Protein AF-A0A7S2P2M2-F1 (afdb_monomer_lite)

pLDDT: mean 73.22, std 20.05, range [32.03, 95.81]

Structure (mmCIF, N/CA/C/O backbone):
data_AF-A0A7S2P2M2-F1
#
_entry.id   AF-A0A7S2P2M2-F1
#
loop_
_atom_site.group_PDB
_atom_site.id
_atom_site.type_symbol
_atom_site.label_atom_id
_atom_site.label_alt_id
_atom_site.label_comp_id
_atom_site.label_asym_id
_atom_site.label_entity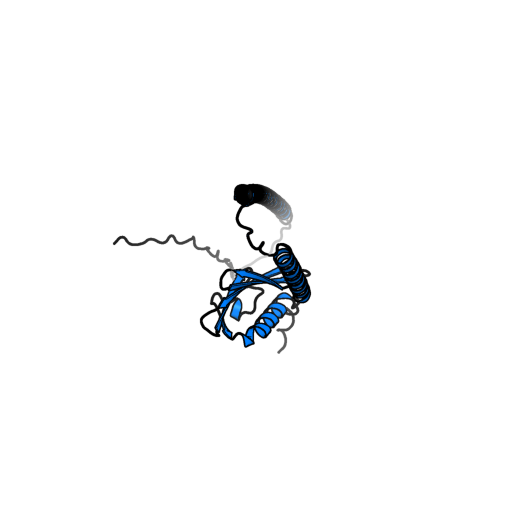_id
_atom_site.label_seq_id
_atom_site.pdbx_PDB_ins_code
_atom_site.Cartn_x
_atom_site.Cartn_y
_atom_site.Cartn_z
_atom_site.occupancy
_atom_site.B_iso_or_equiv
_atom_site.auth_seq_id
_atom_site.auth_comp_id
_atom_site.auth_asym_id
_atom_site.auth_atom_id
_atom_site.pdbx_PDB_model_num
ATOM 1 N N . MET A 1 1 ? -22.268 27.560 -24.806 1.00 48.97 1 MET A N 1
ATOM 2 C CA . MET A 1 1 ? -21.728 27.461 -26.176 1.00 48.97 1 MET A CA 1
ATOM 3 C C . MET A 1 1 ? -20.401 28.192 -26.209 1.00 48.97 1 MET A C 1
ATOM 5 O O . MET A 1 1 ? -20.427 29.409 -26.165 1.00 48.97 1 MET A O 1
ATOM 9 N N . SER A 1 2 ? -19.296 27.450 -26.189 1.00 42.00 2 SER A N 1
ATOM 10 C CA . SER A 1 2 ? -17.995 27.817 -26.763 1.00 42.00 2 SER A CA 1
ATOM 11 C C . SER A 1 2 ? -17.183 26.530 -26.818 1.00 42.00 2 SER A C 1
ATOM 13 O O . SER A 1 2 ? -16.958 25.894 -25.791 1.00 42.00 2 SER A O 1
ATOM 15 N N . SER A 1 3 ? -16.885 26.118 -28.044 1.00 36.34 3 SER A N 1
ATOM 16 C CA . SER A 1 3 ? -16.235 24.868 -28.416 1.00 36.34 3 SER A CA 1
ATOM 17 C C . SER A 1 3 ? -14.711 24.938 -28.284 1.00 36.34 3 SER A C 1
ATOM 19 O O . SER A 1 3 ? -14.121 25.988 -28.511 1.00 36.34 3 SER A O 1
ATOM 21 N N . GLU A 1 4 ? -14.149 23.781 -27.929 1.00 39.00 4 GLU A N 1
ATOM 22 C CA . GLU A 1 4 ? -12.880 23.151 -28.340 1.00 39.00 4 GLU A CA 1
ATOM 23 C C . GLU A 1 4 ? -11.643 23.987 -28.716 1.00 39.00 4 GLU A C 1
ATOM 25 O O . GLU A 1 4 ? -11.648 24.764 -29.666 1.00 39.00 4 GLU A O 1
ATOM 30 N N . ALA A 1 5 ? -10.508 23.599 -28.119 1.00 41.53 5 ALA A N 1
ATOM 31 C CA . ALA A 1 5 ? -9.465 22.872 -28.859 1.00 41.53 5 ALA A CA 1
ATOM 32 C C . ALA A 1 5 ? -8.577 22.050 -27.892 1.00 41.53 5 ALA A C 1
ATOM 34 O O . ALA A 1 5 ? -8.039 22.625 -26.943 1.00 41.53 5 ALA A O 1
ATOM 35 N N . PRO A 1 6 ? -8.384 20.732 -28.095 1.00 45.88 6 PRO A N 1
ATOM 36 C CA . PRO A 1 6 ? -7.347 19.973 -27.403 1.00 45.88 6 PRO A CA 1
ATOM 37 C C . PRO A 1 6 ? -5.993 20.102 -28.121 1.00 45.88 6 PRO A C 1
ATOM 39 O O . PRO A 1 6 ? -5.891 19.956 -29.338 1.00 45.88 6 PRO A O 1
ATOM 42 N N . VAL A 1 7 ? -4.943 20.369 -27.343 1.00 45.97 7 VAL A N 1
ATOM 43 C CA . VAL A 1 7 ? -3.549 20.445 -27.798 1.00 45.97 7 VAL A CA 1
ATOM 44 C C . VAL A 1 7 ? -2.998 19.026 -27.965 1.00 45.97 7 VAL A C 1
ATOM 46 O O . VAL A 1 7 ? -2.826 18.298 -26.991 1.00 45.97 7 VAL A O 1
ATOM 49 N N . THR A 1 8 ? -2.719 18.631 -29.204 1.00 54.41 8 THR A N 1
ATOM 50 C CA . THR A 1 8 ? -1.979 17.409 -29.554 1.00 54.41 8 THR A CA 1
ATOM 51 C C . THR A 1 8 ? -0.486 17.538 -29.215 1.00 54.41 8 THR A C 1
ATOM 53 O O . THR A 1 8 ? 0.110 18.565 -29.552 1.00 54.41 8 THR A O 1
ATOM 56 N N . PRO A 1 9 ? 0.158 16.512 -28.628 1.00 48.25 9 PRO A N 1
ATOM 57 C CA . PRO A 1 9 ? 1.615 16.449 -28.513 1.00 48.25 9 PRO A CA 1
ATOM 58 C C . PRO A 1 9 ? 2.284 16.098 -29.861 1.00 48.25 9 PRO A C 1
ATOM 60 O O . PRO A 1 9 ? 1.640 15.507 -30.732 1.00 48.25 9 PRO A O 1
ATOM 63 N N . PRO A 1 10 ? 3.566 16.464 -30.064 1.00 44.25 10 PRO A N 1
ATOM 64 C CA . PRO A 1 10 ? 4.248 16.290 -31.342 1.00 44.25 10 PRO A CA 1
ATOM 65 C C . PRO A 1 10 ? 4.519 14.817 -31.676 1.00 44.25 10 PRO A C 1
ATOM 67 O O . PRO A 1 10 ? 5.013 14.039 -30.859 1.00 44.25 10 PRO A O 1
ATOM 70 N N . SER A 1 11 ? 4.203 14.488 -32.929 1.00 41.50 11 SER A N 1
ATOM 71 C CA . SER A 1 11 ? 4.487 13.236 -33.628 1.00 41.50 11 SER A CA 1
ATOM 72 C C . SER A 1 11 ? 5.969 12.863 -33.534 1.00 41.50 11 SER A C 1
ATOM 74 O O . SER A 1 11 ? 6.846 13.684 -33.800 1.00 41.50 11 SER A O 1
ATOM 76 N N . SER A 1 12 ? 6.247 11.612 -33.171 1.00 43.62 12 SER A N 1
ATOM 77 C CA . SER A 1 12 ? 7.582 11.027 -33.279 1.00 43.62 12 SER A CA 1
ATOM 78 C C . SER A 1 12 ? 7.816 10.634 -34.733 1.00 43.62 12 SER A C 1
ATOM 80 O O . SER A 1 12 ? 7.365 9.579 -35.176 1.00 43.62 12 SER A O 1
ATOM 82 N N . ASP A 1 13 ? 8.489 11.504 -35.483 1.00 40.84 13 ASP A N 1
ATOM 83 C CA . ASP A 1 13 ? 8.940 11.201 -36.836 1.00 40.84 13 ASP A CA 1
ATOM 84 C C . ASP A 1 13 ? 9.949 10.048 -36.796 1.00 40.84 13 ASP A C 1
ATOM 86 O O . ASP A 1 13 ? 11.106 10.177 -36.391 1.00 40.84 13 ASP A O 1
ATOM 90 N N . ILE A 1 14 ? 9.463 8.890 -37.230 1.00 42.91 14 ILE A N 1
ATOM 91 C CA . ILE A 1 14 ? 10.250 7.724 -37.600 1.00 42.91 14 ILE A CA 1
ATOM 92 C C . ILE A 1 14 ? 11.142 8.145 -38.770 1.00 42.91 14 ILE A C 1
ATOM 94 O O . ILE A 1 14 ? 10.669 8.371 -39.882 1.00 42.91 14 ILE A O 1
ATOM 98 N N . VAL A 1 15 ? 12.446 8.248 -38.524 1.00 42.03 15 VAL A N 1
ATOM 99 C CA . VAL A 1 15 ? 13.449 8.417 -39.579 1.00 42.03 15 VAL A CA 1
ATOM 100 C C . VAL A 1 15 ? 13.497 7.125 -40.409 1.00 42.03 15 VAL A C 1
ATOM 102 O O . VAL A 1 15 ? 13.829 6.075 -39.853 1.00 42.03 15 VAL A O 1
ATOM 105 N N . PRO A 1 16 ? 13.216 7.142 -41.727 1.00 39.00 16 PRO A N 1
ATOM 106 C CA . PRO A 1 16 ? 13.373 5.954 -42.553 1.00 39.00 16 PRO A CA 1
ATOM 107 C C . PRO A 1 16 ? 14.863 5.685 -42.788 1.00 39.00 16 PRO A C 1
ATOM 109 O O . PRO A 1 16 ? 15.579 6.515 -43.354 1.00 39.00 16 PRO A O 1
ATOM 112 N N . LEU A 1 17 ? 15.326 4.500 -42.389 1.00 39.28 17 LEU A N 1
ATOM 113 C CA . LEU A 1 17 ? 16.594 3.921 -42.831 1.00 39.28 17 LEU A CA 1
ATOM 114 C C . LEU A 1 17 ? 16.557 3.765 -44.359 1.00 39.28 17 LEU A C 1
ATOM 116 O O . LEU A 1 17 ? 16.001 2.805 -44.886 1.00 39.28 17 LEU A O 1
ATOM 120 N N . GLN A 1 18 ? 17.149 4.715 -45.086 1.00 37.84 18 GLN A N 1
ATOM 121 C CA . GLN A 1 18 ? 17.412 4.553 -46.513 1.00 37.84 18 GLN A CA 1
ATOM 122 C C . GLN A 1 18 ? 18.457 3.447 -46.714 1.00 37.84 18 GLN A C 1
ATOM 124 O O . GLN A 1 18 ? 19.664 3.679 -46.623 1.00 37.84 18 GLN A O 1
ATOM 129 N N . GLN A 1 19 ? 17.987 2.241 -47.033 1.00 38.06 19 GLN A N 1
ATOM 130 C CA . GLN A 1 19 ? 18.776 1.244 -47.748 1.00 38.06 19 GLN A CA 1
ATOM 131 C C . GLN A 1 19 ? 19.070 1.789 -49.148 1.00 38.06 19 GLN A C 1
ATOM 133 O O . GLN A 1 19 ? 18.213 1.805 -50.028 1.00 38.06 19 GLN A O 1
ATOM 138 N N . LYS A 1 20 ? 20.296 2.270 -49.358 1.00 39.50 20 LYS A N 1
ATOM 139 C CA . LYS A 1 20 ? 20.822 2.510 -50.703 1.00 39.50 20 LYS A CA 1
ATOM 140 C C . LYS A 1 20 ? 21.313 1.182 -51.270 1.00 39.50 20 LYS A C 1
ATOM 142 O O . LYS A 1 20 ? 22.481 0.826 -51.125 1.00 39.50 20 LYS A O 1
ATOM 147 N N . GLU A 1 21 ? 20.413 0.465 -51.932 1.00 37.62 21 GLU A N 1
ATOM 148 C CA . GLU A 1 21 ? 20.804 -0.438 -53.008 1.00 37.62 21 GLU A CA 1
ATOM 149 C C . GLU A 1 21 ? 21.447 0.401 -54.117 1.00 37.62 21 GLU A C 1
ATOM 151 O O . GLU A 1 21 ? 20.820 1.293 -54.682 1.00 37.62 21 GLU A O 1
ATOM 156 N N . ASN A 1 22 ? 22.708 0.123 -54.435 1.00 36.62 22 ASN A N 1
ATOM 157 C CA . ASN A 1 22 ? 23.294 0.522 -55.708 1.00 36.62 22 ASN A CA 1
ATOM 158 C C . ASN A 1 22 ? 23.651 -0.753 -56.466 1.00 36.62 22 ASN A C 1
ATOM 160 O O . ASN A 1 22 ? 24.775 -1.251 -56.410 1.00 36.62 22 ASN A O 1
ATOM 164 N N . VAL A 1 23 ? 22.656 -1.268 -57.184 1.00 36.94 23 VAL A N 1
ATOM 165 C CA . VAL A 1 23 ? 22.867 -2.129 -58.342 1.00 36.94 23 VAL A CA 1
ATOM 166 C C . VAL A 1 23 ? 23.281 -1.221 -59.497 1.00 36.94 23 VAL A C 1
ATOM 168 O O . VAL A 1 23 ? 22.490 -0.421 -59.987 1.00 36.94 23 VAL A O 1
ATOM 171 N N . ALA A 1 24 ? 24.523 -1.352 -59.950 1.00 38.94 24 ALA A N 1
ATOM 172 C CA . ALA A 1 24 ? 24.937 -0.861 -61.255 1.00 38.94 24 ALA A CA 1
ATOM 173 C C . ALA A 1 24 ? 25.782 -1.940 -61.935 1.00 38.94 24 ALA A C 1
ATOM 175 O O . ALA A 1 24 ? 26.986 -2.055 -61.716 1.00 38.94 24 ALA A O 1
ATOM 176 N N . SER A 1 25 ? 25.118 -2.739 -62.771 1.00 36.72 25 SER A N 1
ATOM 177 C CA . SER A 1 25 ? 25.770 -3.409 -63.893 1.00 36.72 25 SER A CA 1
ATOM 178 C C . SER A 1 25 ? 26.244 -2.347 -64.881 1.00 36.72 25 SER A C 1
ATOM 180 O O . SER A 1 25 ? 25.416 -1.605 -65.402 1.00 36.72 25 SER A O 1
ATOM 182 N N . ASN A 1 26 ? 27.539 -2.310 -65.201 1.00 34.22 26 ASN A N 1
ATOM 183 C CA . ASN A 1 26 ? 27.945 -2.044 -66.577 1.00 34.22 26 ASN A CA 1
ATOM 184 C C . ASN A 1 26 ? 29.344 -2.593 -66.887 1.00 34.22 26 ASN A C 1
ATOM 186 O O . ASN A 1 26 ? 30.294 -2.416 -66.127 1.00 34.22 26 ASN A O 1
ATOM 190 N N . ASN A 1 27 ? 29.432 -3.272 -68.028 1.00 40.66 27 ASN A N 1
ATOM 191 C CA . ASN A 1 27 ? 30.638 -3.839 -68.619 1.00 40.66 27 ASN A CA 1
ATOM 192 C C . ASN A 1 27 ? 31.652 -2.754 -69.009 1.00 40.66 27 ASN A C 1
ATOM 194 O O . ASN A 1 27 ? 31.271 -1.729 -69.569 1.00 40.66 27 ASN A O 1
ATOM 198 N N . GLY A 1 28 ? 32.949 -3.058 -68.868 1.00 32.06 28 GLY A N 1
ATOM 199 C CA . GLY A 1 28 ? 33.985 -2.417 -69.683 1.00 32.06 28 GLY A CA 1
ATOM 200 C C . GLY A 1 28 ? 35.338 -2.187 -69.008 1.00 32.06 28 GLY A C 1
ATOM 201 O O . GLY A 1 28 ? 35.575 -1.125 -68.457 1.00 32.06 28 GLY A O 1
ATOM 202 N N . GLY A 1 29 ? 36.266 -3.130 -69.198 1.00 32.03 29 GLY A N 1
ATOM 203 C CA . GLY A 1 29 ? 37.627 -2.804 -69.645 1.00 32.03 29 GLY A CA 1
ATOM 204 C C . GLY A 1 29 ? 38.686 -2.306 -68.644 1.00 32.03 29 GLY A C 1
ATOM 205 O O . GLY A 1 29 ? 38.636 -1.192 -68.148 1.00 32.03 29 GLY A O 1
ATOM 206 N N . LYS A 1 30 ? 39.775 -3.089 -68.606 1.00 36.09 30 LYS A N 1
ATOM 207 C CA . LYS A 1 30 ? 41.192 -2.709 -68.411 1.00 36.09 30 LYS A CA 1
ATOM 208 C C . LYS A 1 30 ? 41.706 -2.355 -67.002 1.00 36.09 30 LYS A C 1
ATOM 210 O O . LYS A 1 30 ? 41.493 -1.287 -66.450 1.00 36.09 30 LYS A O 1
ATOM 215 N N . SER A 1 31 ? 42.544 -3.287 -66.540 1.00 46.59 31 SER A N 1
ATOM 216 C CA . SER A 1 31 ? 43.699 -3.157 -65.639 1.00 46.59 31 SER A CA 1
ATOM 217 C C . SER A 1 31 ? 44.468 -1.830 -65.754 1.00 46.59 31 SER A C 1
ATOM 219 O O . SER A 1 31 ? 44.664 -1.355 -66.870 1.00 46.59 31 SER A O 1
ATOM 221 N N . ILE A 1 32 ? 44.949 -1.298 -64.619 1.00 40.03 32 ILE A N 1
ATOM 222 C CA . ILE A 1 32 ? 46.352 -0.930 -64.302 1.00 40.03 32 ILE A CA 1
ATOM 223 C C . ILE A 1 32 ? 46.398 -0.459 -62.830 1.00 40.03 32 ILE A C 1
ATOM 225 O O . ILE A 1 32 ? 45.473 0.181 -62.336 1.00 40.03 32 ILE A O 1
ATOM 229 N N . GLY A 1 33 ? 47.454 -0.856 -62.113 1.00 37.19 33 GLY A N 1
ATOM 230 C CA . GLY A 1 33 ? 47.605 -0.713 -60.665 1.00 37.19 33 GLY A CA 1
ATOM 231 C C . GLY A 1 33 ? 47.838 0.697 -60.110 1.00 37.19 33 GLY A C 1
ATOM 232 O O . GLY A 1 33 ? 47.831 1.702 -60.810 1.00 37.19 33 GLY A O 1
ATOM 233 N N . GLY A 1 34 ? 48.073 0.741 -58.797 1.00 33.06 34 GLY A N 1
ATOM 234 C CA . GLY A 1 34 ? 48.410 1.964 -58.071 1.00 33.06 34 GLY A CA 1
ATOM 235 C C . GLY A 1 34 ? 48.138 1.827 -56.579 1.00 33.06 34 GLY A C 1
ATOM 236 O O . GLY A 1 34 ? 47.097 2.247 -56.080 1.00 33.06 34 GLY A O 1
ATOM 237 N N . GLY A 1 35 ? 49.070 1.211 -55.852 1.00 46.03 35 GLY A N 1
ATOM 238 C CA . GLY A 1 35 ? 49.046 1.190 -54.395 1.00 46.03 35 GLY A CA 1
ATOM 239 C C . GLY A 1 35 ? 49.321 2.580 -53.837 1.00 46.03 35 GLY A C 1
ATOM 240 O O . GLY A 1 35 ? 50.469 2.977 -53.787 1.00 46.03 35 GLY A O 1
ATOM 241 N N . LEU A 1 36 ? 48.291 3.318 -53.421 1.00 45.88 36 LEU A N 1
ATOM 242 C CA . LEU A 1 36 ? 48.408 4.544 -52.616 1.00 45.88 36 LEU A CA 1
ATOM 243 C C . LEU A 1 36 ? 46.993 5.043 -52.292 1.00 45.88 36 LEU A C 1
ATOM 245 O O . LEU A 1 36 ? 46.444 5.797 -53.083 1.00 45.88 36 LEU A O 1
ATOM 249 N N . LYS A 1 37 ? 46.372 4.579 -51.187 1.00 47.19 37 LYS A N 1
ATOM 250 C CA . LYS A 1 37 ? 45.176 5.215 -50.557 1.00 47.19 37 LYS A CA 1
ATOM 251 C C . LYS A 1 37 ? 44.633 4.540 -49.277 1.00 47.19 37 LYS A C 1
ATOM 253 O O . LYS A 1 37 ? 43.461 4.682 -48.965 1.00 47.19 37 LYS A O 1
ATOM 258 N N . ARG A 1 38 ? 45.444 3.812 -48.492 1.00 46.88 38 ARG A N 1
ATOM 259 C CA . ARG A 1 38 ? 44.955 3.133 -47.262 1.00 46.88 38 ARG A CA 1
ATOM 260 C C . ARG A 1 38 ? 45.358 3.764 -45.923 1.00 46.88 38 ARG A C 1
ATOM 262 O O . ARG A 1 38 ? 45.007 3.217 -44.888 1.00 46.88 38 ARG A O 1
ATOM 269 N N . LYS A 1 39 ? 46.061 4.905 -45.918 1.00 45.94 39 LYS A N 1
ATOM 270 C CA . LYS A 1 39 ? 46.490 5.577 -44.671 1.00 45.94 39 LYS A CA 1
ATOM 271 C C . LYS A 1 39 ? 45.694 6.834 -44.286 1.00 45.94 39 LYS A C 1
ATOM 273 O O . LYS A 1 39 ? 45.811 7.263 -43.151 1.00 45.94 39 LYS A O 1
ATOM 278 N N . GLN A 1 40 ? 44.854 7.393 -45.164 1.00 43.59 40 GLN A N 1
ATOM 279 C CA . GLN A 1 40 ? 44.101 8.630 -44.866 1.00 43.59 40 GLN A CA 1
ATOM 280 C C . GLN A 1 40 ? 42.704 8.414 -44.255 1.00 43.59 40 GLN A C 1
ATOM 282 O O . GLN A 1 40 ? 42.110 9.362 -43.757 1.00 43.59 40 GLN A O 1
ATOM 287 N N . THR A 1 41 ? 42.172 7.190 -44.250 1.00 52.38 41 THR A N 1
ATOM 288 C CA . THR A 1 41 ? 40.834 6.893 -43.703 1.00 52.38 41 THR A CA 1
ATOM 289 C C . THR A 1 41 ? 40.838 6.572 -42.207 1.00 52.38 41 THR A C 1
ATOM 291 O O . THR A 1 41 ? 39.837 6.798 -41.535 1.00 52.38 41 THR A O 1
ATOM 294 N N . VAL A 1 42 ? 41.961 6.094 -41.661 1.00 53.00 42 VAL A N 1
ATOM 295 C CA . VAL A 1 42 ? 42.038 5.614 -40.268 1.00 53.00 42 VAL A CA 1
ATOM 296 C C . VAL A 1 42 ? 42.235 6.764 -39.268 1.00 53.00 42 VAL A C 1
ATOM 298 O O . VAL A 1 42 ? 41.577 6.782 -38.233 1.00 53.00 42 VAL A O 1
ATOM 301 N N . GLU A 1 43 ? 43.052 7.775 -39.588 1.00 54.25 43 GLU A N 1
ATOM 302 C CA . GLU A 1 43 ? 43.221 8.969 -38.732 1.00 54.25 43 GLU A CA 1
ATOM 303 C C . GLU A 1 43 ? 41.962 9.846 -38.671 1.00 54.25 43 GLU A C 1
ATOM 305 O O . GLU A 1 43 ? 41.649 10.407 -37.621 1.00 54.25 43 GLU A O 1
ATOM 310 N N . GLY A 1 44 ? 41.220 9.953 -39.779 1.00 61.75 44 GLY A N 1
ATOM 311 C CA . GLY A 1 44 ? 39.942 10.670 -39.816 1.00 61.75 44 GLY A CA 1
ATOM 312 C C . GLY A 1 44 ? 38.866 9.971 -38.984 1.00 61.75 44 GLY A C 1
ATOM 313 O O . GLY A 1 44 ? 38.147 10.627 -38.233 1.00 61.75 44 GLY A O 1
ATOM 314 N N . ALA A 1 45 ? 38.812 8.637 -39.052 1.00 64.94 45 ALA A N 1
ATOM 315 C CA . ALA A 1 45 ? 37.905 7.833 -38.239 1.00 64.94 45 ALA A CA 1
ATOM 316 C C . ALA A 1 45 ? 38.258 7.896 -36.743 1.00 64.94 45 ALA A C 1
ATOM 318 O O . ALA A 1 45 ? 37.366 8.060 -35.918 1.00 64.94 45 ALA A O 1
ATOM 319 N N . ALA A 1 46 ? 39.543 7.835 -36.380 1.00 74.25 46 ALA A N 1
ATOM 320 C CA . ALA A 1 46 ? 39.974 7.928 -34.984 1.00 74.25 46 ALA A CA 1
ATOM 321 C C . ALA A 1 46 ? 39.599 9.278 -34.348 1.00 74.25 46 ALA A C 1
ATOM 323 O O . ALA A 1 46 ? 39.021 9.309 -33.265 1.00 74.25 46 ALA A O 1
ATOM 324 N N . LYS A 1 47 ? 39.838 10.394 -35.051 1.00 81.25 47 LYS A N 1
ATOM 325 C CA . LYS A 1 47 ? 39.450 11.737 -34.579 1.00 81.25 47 LYS A CA 1
ATOM 326 C C . LYS A 1 47 ? 37.933 11.923 -34.508 1.00 81.25 47 LYS A C 1
ATOM 328 O O . LYS A 1 47 ? 37.443 12.621 -33.623 1.00 81.25 47 LYS A O 1
ATOM 333 N N . PHE A 1 48 ? 37.189 11.300 -35.421 1.00 80.75 48 PHE A N 1
ATOM 334 C CA . PHE A 1 48 ? 35.728 11.285 -35.385 1.00 80.75 48 PHE A CA 1
ATOM 335 C C . PHE A 1 48 ? 35.208 10.565 -34.133 1.00 80.75 48 PHE A C 1
ATOM 337 O O . PHE A 1 48 ? 34.417 11.140 -33.387 1.00 80.75 48 PHE A O 1
ATOM 344 N N . TRP A 1 49 ? 35.707 9.358 -33.852 1.00 83.12 49 TRP A N 1
ATOM 345 C CA . TRP A 1 49 ? 35.312 8.592 -32.668 1.00 83.12 49 TRP A CA 1
ATOM 346 C C . TRP A 1 49 ? 35.746 9.253 -31.362 1.00 83.12 49 TRP A C 1
ATOM 348 O O . TRP A 1 49 ? 34.981 9.257 -30.402 1.00 83.12 49 TRP A O 1
ATOM 358 N N . GLU A 1 50 ? 36.922 9.880 -31.326 1.00 89.62 50 GLU A N 1
ATOM 359 C CA . GLU A 1 50 ? 37.373 10.635 -30.155 1.00 89.62 50 GLU A CA 1
ATOM 360 C C . GLU A 1 50 ? 36.458 11.836 -29.867 1.00 89.62 50 GLU A C 1
ATOM 362 O O . GLU A 1 50 ? 36.104 12.089 -28.713 1.00 89.62 50 GLU A O 1
ATOM 367 N N . LYS A 1 51 ? 36.014 12.551 -30.909 1.00 87.00 51 LYS A N 1
ATOM 368 C CA . LYS A 1 51 ? 35.044 13.644 -30.769 1.00 87.00 51 LYS A CA 1
ATOM 369 C C . LYS A 1 51 ? 33.688 13.134 -30.270 1.00 87.00 51 LYS A C 1
ATOM 371 O O . LYS A 1 51 ? 33.160 13.697 -29.316 1.00 87.00 51 LYS A O 1
ATOM 376 N N . GLN A 1 52 ? 33.169 12.053 -30.857 1.00 85.12 52 GLN A N 1
ATOM 377 C CA . GLN A 1 52 ? 31.905 11.440 -30.427 1.00 85.12 52 GLN A CA 1
ATOM 378 C C . GLN A 1 52 ? 31.967 10.950 -28.976 1.00 85.12 52 GLN A C 1
ATOM 380 O O . GLN A 1 52 ? 31.040 11.182 -28.207 1.00 85.12 52 GLN A O 1
ATOM 385 N N . TYR A 1 53 ? 33.086 10.351 -28.564 1.00 90.00 53 TYR A N 1
ATOM 386 C CA . TYR A 1 53 ? 33.300 9.924 -27.183 1.00 90.00 53 TYR A CA 1
ATOM 387 C C . TYR A 1 53 ? 33.292 11.106 -26.206 1.00 90.00 53 TYR A C 1
ATOM 389 O O . TYR A 1 53 ? 32.647 11.036 -25.161 1.00 90.00 53 TYR A O 1
ATOM 397 N N . ARG A 1 54 ? 33.968 12.214 -26.541 1.00 90.06 54 ARG A N 1
ATOM 398 C CA . ARG A 1 54 ? 33.965 13.422 -25.697 1.00 90.06 54 ARG A CA 1
ATOM 399 C C . ARG A 1 54 ? 32.570 14.036 -25.579 1.00 90.06 54 ARG A C 1
ATOM 401 O O . ARG A 1 54 ? 32.186 14.417 -24.477 1.00 90.06 54 ARG A O 1
ATOM 408 N N . GLU A 1 55 ? 31.815 14.100 -26.674 1.00 86.75 55 GLU A N 1
ATOM 409 C CA . GLU A 1 55 ? 30.432 14.599 -26.681 1.00 86.75 55 GLU A CA 1
ATOM 410 C C . GLU A 1 55 ? 29.509 13.716 -25.823 1.00 86.75 55 GLU A C 1
ATOM 412 O O . GLU A 1 55 ? 28.782 14.232 -24.974 1.00 86.75 55 GLU A O 1
ATOM 417 N N . LEU A 1 56 ? 29.606 12.389 -25.955 1.00 85.69 56 LEU A N 1
ATOM 418 C CA . LEU A 1 56 ? 28.863 11.430 -25.128 1.00 85.69 56 LEU A CA 1
ATOM 419 C C . LEU A 1 56 ? 29.211 11.542 -23.643 1.00 85.69 56 LEU A C 1
ATOM 421 O O . LEU A 1 56 ? 28.324 11.512 -22.791 1.00 85.69 56 LEU A O 1
ATOM 425 N N . ASN A 1 57 ? 30.494 11.693 -23.316 1.00 86.00 57 ASN A N 1
ATOM 426 C CA . ASN A 1 57 ? 30.929 11.785 -21.928 1.00 86.00 57 ASN A CA 1
ATOM 427 C C . ASN A 1 57 ? 30.495 13.115 -21.283 1.00 86.00 57 ASN A C 1
ATOM 429 O O . ASN A 1 57 ? 30.089 13.133 -20.123 1.00 86.00 57 ASN A O 1
ATOM 433 N N . ALA A 1 58 ? 30.500 14.213 -22.048 1.00 89.06 58 ALA A N 1
ATOM 434 C CA . ALA A 1 58 ? 29.957 15.499 -21.609 1.00 89.06 58 ALA A CA 1
ATOM 435 C C . ALA A 1 58 ? 28.435 15.435 -21.391 1.00 89.06 58 ALA A C 1
ATOM 437 O O . ALA A 1 58 ? 27.930 15.946 -20.390 1.00 89.06 58 ALA A O 1
ATOM 438 N N . LEU A 1 59 ? 27.701 14.753 -22.280 1.00 85.69 59 LEU A N 1
ATOM 439 C CA . LEU A 1 59 ? 26.260 14.544 -22.128 1.00 85.69 59 LEU A CA 1
ATOM 440 C C . LEU A 1 59 ? 25.942 13.711 -20.880 1.00 85.69 59 LEU A C 1
ATOM 442 O O . LEU A 1 59 ? 25.053 14.071 -20.109 1.00 85.69 59 LEU A O 1
ATOM 446 N N . ARG A 1 60 ? 26.712 12.642 -20.643 1.00 83.06 60 ARG A N 1
ATOM 447 C CA . ARG A 1 60 ? 26.597 11.802 -19.447 1.00 83.06 60 ARG A CA 1
ATOM 448 C C . ARG A 1 60 ? 26.845 12.602 -18.166 1.00 83.06 60 ARG A C 1
ATOM 450 O O . ARG A 1 60 ? 26.061 12.487 -17.229 1.00 83.06 60 ARG A O 1
ATOM 457 N N . GLN A 1 61 ? 27.898 13.422 -18.121 1.00 83.06 61 GLN A N 1
ATOM 458 C CA . GLN A 1 61 ? 28.181 14.278 -16.962 1.00 83.06 61 GLN A CA 1
ATOM 459 C C . GLN A 1 61 ? 27.056 15.289 -16.714 1.00 83.06 61 GLN A C 1
ATOM 461 O O . GLN A 1 61 ? 26.591 15.407 -15.585 1.00 83.06 61 GLN A O 1
ATOM 466 N N . SER A 1 62 ? 26.554 15.948 -17.763 1.00 84.12 62 SER A N 1
ATOM 467 C CA . SER A 1 62 ? 25.451 16.908 -17.634 1.00 84.12 62 SER A CA 1
ATOM 468 C C . SER A 1 62 ? 24.154 16.254 -17.144 1.00 84.12 62 SER A C 1
ATOM 470 O O . SER A 1 62 ? 23.455 16.823 -16.308 1.00 84.12 62 SER A O 1
ATOM 472 N N . GLN A 1 63 ? 23.823 15.051 -17.625 1.00 76.12 63 GLN A N 1
ATOM 473 C CA . GLN A 1 63 ? 22.661 14.305 -17.130 1.00 76.12 63 GLN A CA 1
ATOM 474 C C . GLN A 1 63 ? 22.830 13.880 -15.670 1.00 76.12 63 GLN A C 1
ATOM 476 O O . GLN A 1 63 ? 21.892 14.012 -14.886 1.00 76.12 63 GLN A O 1
ATOM 481 N N . GLN A 1 64 ? 24.022 13.419 -15.290 1.00 77.00 64 GLN A N 1
ATOM 482 C CA . GLN A 1 64 ? 24.318 13.033 -13.913 1.00 77.00 64 GLN A CA 1
ATOM 483 C C . GLN A 1 64 ? 24.211 14.229 -12.954 1.00 77.00 64 GLN A C 1
ATOM 485 O O . GLN A 1 64 ? 23.648 14.099 -11.869 1.00 77.00 64 GLN A O 1
ATOM 490 N N . GLU A 1 65 ? 24.683 15.403 -13.371 1.00 81.81 65 GLU A N 1
ATOM 491 C CA . GLU A 1 65 ? 24.570 16.636 -12.593 1.00 81.81 65 GLU A CA 1
ATOM 492 C C . GLU A 1 65 ? 23.106 17.072 -12.438 1.00 81.81 65 GLU A C 1
ATOM 494 O O . GLU A 1 65 ? 22.658 17.296 -11.314 1.00 81.81 65 GLU A O 1
ATOM 499 N N . LYS A 1 66 ? 22.317 17.073 -13.524 1.00 82.12 66 LYS A N 1
ATOM 500 C CA . LYS A 1 66 ? 20.873 17.384 -13.479 1.00 82.12 66 LYS A CA 1
ATOM 501 C C . LYS A 1 66 ? 20.097 16.451 -12.553 1.00 82.12 66 LYS A C 1
ATOM 503 O O . LYS A 1 66 ? 19.273 16.914 -11.773 1.00 82.12 66 LYS A O 1
ATOM 508 N N . MET A 1 67 ? 20.386 15.155 -12.617 1.00 78.00 67 MET A N 1
ATOM 509 C CA . MET A 1 67 ? 19.759 14.157 -11.754 1.00 78.00 67 MET A CA 1
ATOM 510 C C . MET A 1 67 ? 20.140 14.366 -10.280 1.00 78.00 67 MET A C 1
ATOM 512 O O . MET A 1 67 ? 19.296 14.215 -9.402 1.00 78.00 67 MET A O 1
ATOM 516 N N . SER A 1 68 ? 21.386 14.763 -9.996 1.00 82.62 68 SER A N 1
ATOM 517 C CA . SER A 1 68 ? 21.820 15.068 -8.625 1.00 82.62 68 SER A CA 1
ATOM 518 C C . SER A 1 68 ? 21.132 16.303 -8.038 1.00 82.62 68 SER A C 1
ATOM 520 O O . SER A 1 68 ? 20.802 16.309 -6.855 1.00 82.62 68 SER A O 1
ATOM 522 N N . VAL A 1 69 ? 20.894 17.328 -8.864 1.00 83.81 69 VAL A N 1
ATOM 523 C CA . VAL A 1 69 ? 20.180 18.544 -8.457 1.00 83.81 69 VAL A CA 1
ATOM 524 C C . VAL A 1 69 ? 18.711 18.222 -8.195 1.00 83.81 69 VAL A C 1
ATOM 526 O O . VAL A 1 69 ? 18.220 18.540 -7.120 1.00 83.81 69 VAL A O 1
ATOM 529 N N . ALA A 1 70 ? 18.055 17.494 -9.104 1.00 79.69 70 ALA A N 1
ATOM 530 C CA . ALA A 1 70 ? 16.663 17.081 -8.931 1.00 79.69 70 ALA A CA 1
ATOM 531 C C . ALA A 1 70 ? 16.451 16.258 -7.647 1.00 79.69 70 ALA A C 1
ATOM 533 O O . ALA A 1 70 ? 15.575 16.584 -6.854 1.00 79.69 70 ALA A O 1
ATOM 534 N N . MET A 1 71 ? 17.309 15.263 -7.378 1.00 78.75 71 MET A N 1
ATOM 535 C CA . MET A 1 71 ? 17.229 14.481 -6.134 1.00 78.75 71 MET A CA 1
ATOM 536 C C . MET A 1 71 ? 17.421 15.338 -4.877 1.00 78.75 71 MET A C 1
ATOM 538 O O . MET A 1 71 ? 16.818 15.067 -3.841 1.00 78.75 71 MET A O 1
ATOM 542 N N . ARG A 1 72 ? 18.283 16.360 -4.936 1.00 87.88 72 ARG A N 1
ATOM 543 C CA . ARG A 1 72 ? 18.512 17.259 -3.800 1.00 87.88 72 ARG A CA 1
ATOM 544 C C . ARG A 1 72 ? 17.293 18.133 -3.525 1.00 87.88 72 ARG A C 1
ATOM 546 O O . ARG A 1 72 ? 16.943 18.314 -2.361 1.00 87.88 72 ARG A O 1
ATOM 553 N N . ASP A 1 73 ? 16.676 18.660 -4.575 1.00 85.00 73 ASP A N 1
ATOM 554 C CA . ASP A 1 73 ? 15.492 19.508 -4.464 1.00 85.00 73 ASP A CA 1
ATOM 555 C C . ASP A 1 73 ? 14.295 18.699 -3.939 1.00 85.00 73 ASP A C 1
ATOM 557 O O . ASP A 1 73 ? 13.648 19.130 -2.986 1.00 85.00 73 ASP A O 1
ATOM 561 N N . GLU A 1 74 ? 14.089 17.476 -4.444 1.00 83.81 74 GLU A N 1
ATOM 562 C CA . GLU A 1 74 ? 13.076 16.542 -3.928 1.00 83.81 74 GLU A CA 1
ATOM 563 C C . GLU A 1 74 ? 13.302 16.202 -2.448 1.00 83.81 74 GLU A C 1
ATOM 565 O O . GLU A 1 74 ? 12.360 16.199 -1.653 1.00 83.81 74 GLU A O 1
ATOM 570 N N . PHE A 1 75 ? 14.555 15.958 -2.044 1.00 87.06 75 PHE A N 1
ATOM 571 C CA . PHE A 1 75 ? 14.882 15.685 -0.644 1.00 87.06 75 PHE A CA 1
ATOM 572 C C . PHE A 1 75 ? 14.551 16.878 0.263 1.00 87.06 75 PHE A C 1
ATOM 574 O O . PHE A 1 75 ? 13.970 16.696 1.332 1.00 87.06 75 PHE A O 1
ATOM 581 N N . LEU A 1 76 ? 14.884 18.099 -0.166 1.00 87.12 76 LEU A N 1
ATOM 582 C CA . LEU A 1 76 ? 14.598 19.322 0.589 1.00 87.12 76 LEU A CA 1
ATOM 583 C C . LEU A 1 76 ? 13.094 19.613 0.681 1.00 87.12 76 LEU A C 1
ATOM 585 O O . LEU A 1 76 ? 12.625 20.082 1.719 1.00 87.12 76 LEU A O 1
ATOM 589 N N . GLU A 1 77 ? 12.327 19.353 -0.377 1.00 86.88 77 GLU A N 1
ATOM 590 C CA . GLU A 1 77 ? 10.865 19.475 -0.341 1.00 86.88 77 GLU A CA 1
ATOM 591 C C . GLU A 1 77 ? 10.238 18.445 0.600 1.00 86.88 77 GLU A C 1
ATOM 593 O O . GLU A 1 77 ? 9.393 18.797 1.426 1.00 86.88 77 GLU A O 1
ATOM 598 N N . HIS A 1 78 ? 10.705 17.198 0.547 1.00 81.06 78 HIS A N 1
ATOM 599 C CA . HIS A 1 78 ? 10.248 16.146 1.446 1.00 81.06 78 HIS A CA 1
ATOM 600 C C . HIS A 1 78 ? 10.585 16.457 2.915 1.00 81.06 78 HIS A C 1
ATOM 602 O O . HIS A 1 78 ? 9.746 16.284 3.799 1.00 81.06 78 HIS A O 1
ATOM 608 N N . GLU A 1 79 ? 11.783 16.977 3.192 1.00 84.31 79 GLU A N 1
ATOM 609 C CA . GLU A 1 79 ? 12.189 17.409 4.534 1.00 84.31 79 GLU A CA 1
ATOM 610 C C . GLU A 1 79 ? 11.306 18.553 5.062 1.00 84.31 79 GLU A C 1
ATOM 612 O O . GLU A 1 79 ? 10.870 18.519 6.216 1.00 84.31 79 GLU A O 1
ATOM 617 N N . LYS A 1 80 ? 10.979 19.546 4.224 1.00 87.31 80 LYS A N 1
ATOM 618 C CA . LYS A 1 80 ? 10.043 20.623 4.595 1.00 87.31 80 LYS A CA 1
ATOM 619 C C . LYS A 1 80 ? 8.657 20.080 4.928 1.00 87.31 80 LYS A C 1
ATOM 621 O O . LYS A 1 80 ? 8.112 20.427 5.972 1.00 87.31 80 LYS A O 1
ATOM 626 N N . PHE A 1 81 ? 8.125 19.196 4.086 1.00 88.56 81 PHE A N 1
ATOM 627 C CA . PHE A 1 81 ? 6.823 18.573 4.305 1.00 88.56 81 PHE A CA 1
ATOM 628 C C . PHE A 1 81 ? 6.769 17.792 5.627 1.00 88.56 81 PHE A C 1
ATOM 630 O O . PHE A 1 81 ? 5.814 17.921 6.397 1.00 88.56 81 PHE A O 1
ATOM 637 N N . LEU A 1 82 ? 7.810 17.010 5.931 1.00 87.00 82 LEU A N 1
ATOM 638 C CA . LEU A 1 82 ? 7.901 16.285 7.198 1.00 87.00 82 LEU A CA 1
ATOM 639 C C . LEU A 1 82 ? 7.928 17.236 8.400 1.00 87.00 82 LEU A C 1
ATOM 641 O O . LEU A 1 82 ? 7.214 16.997 9.373 1.00 87.00 82 LEU A O 1
ATOM 645 N N . ASN A 1 83 ? 8.696 18.324 8.326 1.00 87.62 83 ASN A N 1
ATOM 646 C CA . ASN A 1 83 ? 8.762 19.319 9.398 1.00 87.62 83 ASN A CA 1
ATOM 647 C C . ASN A 1 83 ? 7.416 20.027 9.627 1.00 87.62 83 ASN A C 1
ATOM 649 O O . ASN A 1 83 ? 7.008 20.206 10.774 1.00 87.62 83 ASN A O 1
ATOM 653 N N . GLU A 1 84 ? 6.684 20.373 8.565 1.00 89.62 84 GLU A N 1
ATOM 654 C CA . GLU A 1 84 ? 5.329 20.934 8.681 1.00 89.62 84 GLU A CA 1
ATOM 655 C C . GLU A 1 84 ? 4.359 19.950 9.346 1.00 89.62 84 GLU A C 1
ATOM 657 O O . GLU A 1 84 ? 3.571 20.331 10.215 1.00 89.62 84 GLU A O 1
ATOM 662 N N . LYS A 1 85 ? 4.451 18.662 8.995 1.00 86.94 85 LYS A N 1
ATOM 663 C CA . LYS A 1 85 ? 3.622 17.612 9.597 1.00 86.94 85 LYS A CA 1
ATOM 664 C C . LYS A 1 85 ? 3.940 17.405 11.079 1.00 86.94 85 LYS A C 1
ATOM 666 O O . LYS A 1 85 ? 3.016 17.237 11.873 1.00 86.94 85 LYS A O 1
ATOM 671 N N . ILE A 1 86 ? 5.219 17.445 11.460 1.00 88.75 86 ILE A N 1
ATOM 672 C CA . ILE A 1 86 ? 5.648 17.376 12.865 1.00 88.75 86 ILE A CA 1
ATOM 673 C C . ILE A 1 86 ? 5.050 18.544 13.652 1.00 88.75 86 ILE A C 1
ATOM 675 O O . ILE A 1 86 ? 4.403 18.310 14.670 1.00 88.75 86 ILE A O 1
ATOM 679 N N . LEU A 1 87 ? 5.171 19.775 13.148 1.00 88.88 87 LEU A N 1
ATOM 680 C CA . LEU A 1 87 ? 4.609 20.962 13.802 1.00 88.88 87 LEU A CA 1
ATOM 681 C C . LEU A 1 87 ? 3.087 20.863 13.983 1.00 88.88 87 LEU A C 1
ATOM 683 O O . LEU A 1 87 ? 2.565 21.179 15.053 1.00 88.88 87 LEU A O 1
ATOM 687 N N . ALA A 1 88 ? 2.367 20.381 12.967 1.00 85.00 88 ALA A N 1
ATOM 688 C CA . ALA A 1 88 ? 0.922 20.184 13.056 1.00 85.00 88 ALA A CA 1
ATOM 689 C C . ALA A 1 88 ? 0.540 19.156 14.138 1.00 85.00 88 ALA A C 1
ATOM 691 O O . ALA A 1 88 ? -0.400 19.379 14.905 1.00 85.00 88 ALA A O 1
ATOM 692 N N . LEU A 1 89 ? 1.282 18.049 14.232 1.00 84.62 89 LEU A N 1
ATOM 693 C CA . LEU A 1 89 ? 1.059 17.019 15.249 1.00 84.62 89 LEU A CA 1
ATOM 694 C C . LEU A 1 89 ? 1.379 17.525 16.659 1.00 84.62 89 LEU A C 1
ATOM 696 O O . LEU A 1 89 ? 0.607 17.277 17.585 1.00 84.62 89 LEU A O 1
ATOM 700 N N . GLU A 1 90 ? 2.473 18.266 16.833 1.00 89.25 90 GLU A N 1
ATOM 701 C CA . GLU A 1 90 ? 2.817 18.889 18.115 1.00 89.25 90 GLU A CA 1
ATOM 702 C C . GLU A 1 90 ? 1.723 19.852 18.584 1.00 89.25 90 GLU A C 1
ATOM 704 O O . GLU A 1 90 ? 1.363 19.863 19.766 1.00 89.25 90 GLU A O 1
ATOM 709 N N . GLN A 1 91 ? 1.141 20.615 17.656 1.00 87.44 91 GLN A N 1
ATOM 710 C CA . GLN A 1 91 ? 0.046 21.523 17.963 1.00 87.44 91 GLN A CA 1
ATOM 711 C C . GLN A 1 91 ? -1.233 20.780 18.369 1.00 87.44 91 GLN A C 1
ATOM 713 O O . GLN A 1 91 ? -1.818 21.113 19.400 1.00 87.44 91 GLN A O 1
ATOM 718 N N . GLN A 1 92 ? -1.618 19.724 17.648 1.00 81.31 92 GLN A N 1
ATOM 719 C CA . GLN A 1 92 ? -2.752 18.876 18.041 1.00 81.31 92 GLN A CA 1
ATOM 720 C C . GLN A 1 92 ? -2.552 18.250 19.426 1.00 81.31 92 GLN A C 1
ATOM 722 O O . GLN A 1 92 ? -3.480 18.192 20.232 1.00 81.31 92 GLN A O 1
ATOM 727 N N . LEU A 1 93 ? -1.332 17.807 19.731 1.00 82.00 93 LEU A N 1
ATOM 728 C CA . LEU A 1 93 ? -0.999 17.206 21.020 1.00 82.00 93 LEU A CA 1
ATOM 729 C C . LEU A 1 93 ? -1.101 18.240 22.151 1.00 82.00 93 LEU A C 1
ATOM 731 O O . LEU A 1 93 ? -1.609 17.937 23.233 1.00 82.00 93 LEU A O 1
ATOM 735 N N . LYS A 1 94 ? -0.675 19.481 21.896 1.00 85.56 94 LYS A N 1
ATOM 736 C CA . LYS A 1 94 ? -0.838 20.595 22.834 1.00 85.56 94 LYS A CA 1
ATOM 737 C C . LYS A 1 94 ? -2.313 20.928 23.075 1.00 85.56 94 LYS A C 1
ATOM 739 O O . LYS A 1 94 ? -2.720 21.041 24.228 1.00 85.56 94 LYS A O 1
ATOM 744 N N . GLU A 1 95 ? -3.119 21.021 22.021 1.00 82.69 95 GLU A N 1
ATOM 745 C CA . GLU A 1 95 ? -4.562 21.269 22.133 1.00 82.69 95 GLU A CA 1
ATOM 746 C C . GLU A 1 95 ? -5.273 20.149 22.905 1.00 82.69 95 GLU A C 1
ATOM 748 O O . GLU A 1 95 ? -6.083 20.420 23.792 1.00 82.69 95 GLU A O 1
ATOM 753 N N . ALA A 1 96 ? -4.923 18.888 22.639 1.00 79.25 96 ALA A N 1
ATOM 754 C CA . ALA A 1 96 ? -5.460 17.741 23.366 1.00 79.25 96 ALA A CA 1
ATOM 755 C C . ALA A 1 96 ? -5.122 17.795 24.866 1.00 79.25 96 ALA A C 1
ATOM 757 O O . ALA A 1 96 ? -5.992 17.535 25.702 1.00 79.25 96 ALA A O 1
ATOM 758 N N . LYS A 1 97 ? -3.887 18.182 25.215 1.00 80.44 97 LYS A N 1
ATOM 759 C CA . LYS A 1 97 ? -3.470 18.391 26.610 1.00 80.44 97 LYS A CA 1
ATOM 760 C C . LYS A 1 97 ? -4.255 19.517 27.279 1.00 80.44 97 LYS A C 1
ATOM 762 O O . LYS A 1 97 ? -4.784 19.305 28.364 1.00 80.44 97 LYS A O 1
ATOM 767 N N . GLU A 1 98 ? -4.418 20.664 26.621 1.00 82.50 98 GLU A N 1
ATOM 768 C CA . GLU A 1 98 ? -5.208 21.775 27.169 1.00 82.50 98 GLU A CA 1
ATOM 769 C C . GLU A 1 98 ? -6.681 21.393 27.384 1.00 82.50 98 GLU A C 1
ATOM 771 O O . GLU A 1 98 ? -7.290 21.770 28.387 1.00 82.50 98 GLU A O 1
ATOM 776 N N . ILE A 1 99 ? -7.276 20.626 26.464 1.00 80.38 99 ILE A N 1
ATOM 777 C CA . ILE A 1 99 ? -8.647 20.120 26.615 1.00 80.38 99 ILE A CA 1
ATOM 778 C C . ILE A 1 99 ? -8.746 19.192 27.828 1.00 80.38 99 ILE A C 1
ATOM 780 O O . ILE A 1 99 ? -9.712 19.283 28.590 1.00 80.38 99 ILE A O 1
ATOM 784 N N . TYR A 1 100 ? -7.767 18.305 28.008 1.00 75.94 100 TYR A N 1
ATOM 785 C CA . TYR A 1 100 ? -7.717 17.395 29.146 1.00 75.94 100 TYR A CA 1
ATOM 786 C C . TYR A 1 100 ? -7.568 18.155 30.473 1.00 75.94 100 TYR A C 1
ATOM 788 O O . TYR A 1 100 ? -8.352 17.932 31.394 1.00 75.94 100 TYR A O 1
ATOM 796 N N . GLU A 1 101 ? -6.651 19.120 30.550 1.00 77.06 101 GLU A N 1
ATOM 797 C CA . GLU A 1 101 ? -6.444 19.954 31.741 1.00 77.06 101 GLU A CA 1
ATOM 798 C C . GLU A 1 101 ? -7.688 20.785 32.093 1.00 77.06 101 GLU A C 1
ATOM 800 O O . GLU A 1 101 ? -8.094 20.825 33.256 1.00 77.06 101 GLU A O 1
ATOM 805 N N . ARG A 1 102 ? -8.372 21.376 31.101 1.00 74.75 102 ARG A N 1
ATOM 806 C CA . ARG A 1 102 ? -9.646 22.084 31.336 1.00 74.75 102 ARG A CA 1
ATOM 807 C C . ARG A 1 102 ? -10.757 21.156 31.820 1.00 74.75 102 ARG A C 1
ATOM 809 O O . ARG A 1 102 ? -11.600 21.584 32.605 1.00 74.75 102 ARG A O 1
ATOM 816 N N . LYS A 1 103 ? -10.816 19.910 31.337 1.00 72.31 103 LYS A N 1
ATOM 817 C CA . LYS A 1 103 ? -11.777 18.918 31.846 1.00 72.31 103 L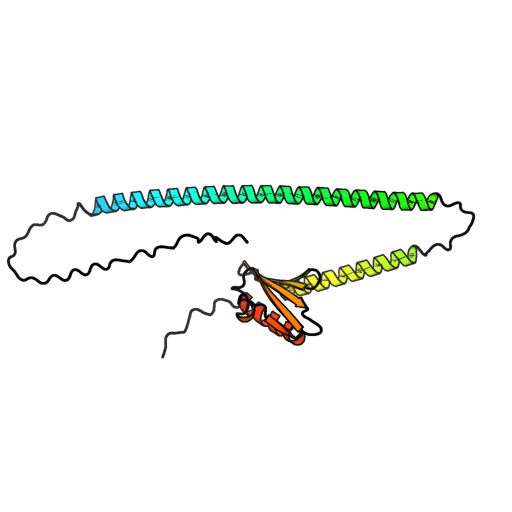YS A CA 1
ATOM 818 C C . LYS A 1 103 ? -11.482 18.562 33.302 1.00 72.31 103 LYS A C 1
ATOM 820 O O . LYS A 1 103 ? -12.424 18.465 34.080 1.00 72.31 103 LYS A O 1
ATOM 825 N N . LEU A 1 104 ? -10.205 18.429 33.658 1.00 68.06 104 LEU A N 1
ATOM 826 C CA . LEU A 1 104 ? -9.771 18.139 35.023 1.00 68.06 104 LEU A CA 1
ATOM 827 C C . LEU A 1 104 ? -10.160 19.274 35.987 1.00 68.06 104 LEU A C 1
ATOM 829 O O . LEU A 1 104 ? -10.810 19.023 36.994 1.00 68.06 104 LEU A O 1
ATOM 833 N N . GLN A 1 105 ? -9.891 20.531 35.618 1.00 69.88 105 GLN A N 1
ATOM 834 C CA . GLN A 1 105 ? -10.281 21.703 36.420 1.00 69.88 105 GLN A CA 1
ATOM 835 C C . GLN A 1 105 ? -11.800 21.823 36.603 1.00 69.88 105 GLN A C 1
ATOM 837 O O . GLN A 1 105 ? -12.274 22.154 37.685 1.00 69.88 105 GLN A O 1
ATOM 842 N N . LYS A 1 106 ? -12.588 21.499 35.569 1.00 65.44 106 LYS A N 1
ATOM 843 C CA . LYS A 1 106 ? -14.055 21.469 35.676 1.00 65.44 106 LYS A CA 1
ATOM 844 C C . LYS A 1 106 ? -14.577 20.370 36.602 1.00 65.44 106 LYS A C 1
ATOM 846 O O . LYS A 1 106 ? -15.699 20.506 37.074 1.00 65.44 106 LYS A O 1
ATOM 851 N N . MET A 1 107 ? -13.822 19.294 36.835 1.00 59.00 107 MET A N 1
ATOM 852 C CA . MET A 1 107 ? -14.180 18.291 37.845 1.00 59.00 107 MET A CA 1
ATOM 853 C C . MET A 1 107 ? -13.872 18.781 39.265 1.00 59.00 107 MET A C 1
ATOM 855 O O . MET A 1 107 ? -14.628 18.448 40.173 1.00 59.00 107 MET A O 1
ATOM 859 N N . ASP A 1 108 ? -12.838 19.607 39.445 1.00 53.19 108 ASP A N 1
ATOM 860 C CA . ASP A 1 108 ? -12.478 20.187 40.748 1.00 53.19 108 ASP A CA 1
ATOM 861 C C . ASP A 1 108 ? -13.417 21.333 41.192 1.00 53.19 108 ASP A C 1
ATOM 863 O O . ASP A 1 108 ? -13.576 21.565 42.389 1.00 53.19 108 ASP A O 1
ATOM 867 N N . GLU A 1 109 ? -14.083 22.031 40.261 1.00 57.38 109 GLU A N 1
ATOM 868 C CA . GLU A 1 109 ? -15.039 23.120 40.563 1.00 57.38 109 GLU A CA 1
ATOM 869 C C . GLU A 1 109 ? -16.468 22.644 40.914 1.00 57.38 109 GLU A C 1
ATOM 871 O O . GLU A 1 109 ? -17.342 23.466 41.209 1.00 57.38 109 GLU A O 1
ATOM 876 N N . VAL A 1 110 ? -16.744 21.333 40.913 1.00 53.59 110 VAL A N 1
ATOM 877 C CA . VAL A 1 110 ? -18.052 20.801 41.331 1.00 53.59 110 VAL A CA 1
ATOM 878 C C . VAL A 1 110 ? -18.107 20.682 42.857 1.00 53.59 110 VAL A C 1
ATOM 880 O O . VAL A 1 110 ? -17.460 19.831 43.462 1.00 53.59 110 VAL A O 1
ATOM 883 N N . ASP A 1 111 ? -18.924 21.537 43.474 1.00 44.81 111 ASP A N 1
ATOM 884 C CA . ASP A 1 111 ? -19.222 21.572 44.908 1.00 44.81 111 ASP A CA 1
ATOM 885 C C . ASP A 1 111 ? -19.644 20.184 45.451 1.00 44.81 111 ASP A C 1
ATOM 887 O O . ASP A 1 111 ? -20.620 19.569 45.007 1.00 44.81 111 ASP A O 1
ATOM 891 N N . PHE A 1 112 ? -18.890 19.684 46.432 1.00 43.31 112 PHE A N 1
ATOM 892 C CA . PHE A 1 112 ? -18.890 18.311 46.960 1.00 43.31 112 PHE A CA 1
ATOM 893 C C . PHE A 1 112 ? -20.084 17.991 47.893 1.00 43.31 112 PHE A C 1
ATOM 895 O O . PHE A 1 112 ? -19.943 17.264 48.877 1.00 43.31 112 PHE A O 1
ATOM 902 N N . SER A 1 113 ? -21.282 18.513 47.607 1.00 47.97 113 SER A N 1
ATOM 903 C CA . SER A 1 113 ? -22.492 18.278 48.425 1.00 47.97 113 SER A CA 1
ATOM 904 C C . SER A 1 113 ? -23.485 17.271 47.837 1.00 47.97 113 SER A C 1
ATOM 906 O O . SER A 1 113 ? -24.493 16.947 48.465 1.00 47.97 113 SER A O 1
ATOM 908 N N . GLN A 1 114 ? -23.195 16.689 46.677 1.00 49.38 114 GLN A N 1
ATOM 909 C CA . GLN A 1 114 ? -23.872 15.485 46.206 1.00 49.38 114 GLN A CA 1
ATOM 910 C C . GLN A 1 114 ? -22.798 14.478 45.847 1.00 49.38 114 GLN A C 1
ATOM 912 O O . GLN A 1 114 ? -22.074 14.703 44.888 1.00 49.38 114 GLN A O 1
ATOM 917 N N . LYS A 1 115 ? -22.677 13.389 46.621 1.00 52.06 115 LYS A N 1
ATOM 918 C CA . LYS A 1 115 ? -21.874 12.221 46.234 1.00 52.06 115 LYS A CA 1
ATOM 919 C C . LYS A 1 115 ? -22.246 11.850 44.796 1.00 52.06 115 LYS A C 1
ATOM 921 O O . LYS A 1 115 ? -23.340 11.312 44.604 1.00 52.06 115 LYS A O 1
ATOM 926 N N . PRO A 1 116 ? -21.375 12.070 43.801 1.00 45.25 116 PRO A N 1
ATOM 927 C CA . PRO A 1 116 ? -21.521 11.361 42.555 1.00 45.25 116 PRO A CA 1
ATOM 928 C C . PRO A 1 116 ? -21.129 9.921 42.884 1.00 45.25 116 PRO A C 1
ATOM 930 O O . PRO A 1 116 ? -20.123 9.681 43.559 1.00 45.25 116 PRO A O 1
ATOM 933 N N . GLN A 1 117 ? -21.913 8.942 42.442 1.00 55.47 117 GLN A N 1
ATOM 934 C CA . GLN A 1 117 ? -21.320 7.634 42.191 1.00 55.47 117 GLN A CA 1
ATOM 935 C C . GLN A 1 117 ? -20.162 7.897 41.232 1.00 55.47 117 GLN A C 1
ATOM 937 O O . GLN A 1 117 ? -20.389 8.317 40.098 1.00 55.47 117 GLN A O 1
ATOM 942 N N . GLN A 1 118 ? -18.931 7.772 41.729 1.00 48.53 118 GLN A N 1
ATOM 943 C CA . GLN A 1 118 ? -17.759 7.786 40.873 1.00 48.53 118 GLN A CA 1
ATOM 944 C C . GLN A 1 118 ? -18.008 6.737 39.781 1.00 48.53 118 GLN A C 1
ATOM 946 O O . GLN A 1 118 ? -18.300 5.591 40.134 1.00 48.53 118 GLN A O 1
ATOM 951 N N . PRO A 1 119 ? -17.943 7.078 38.481 1.00 49.38 119 PRO A N 1
ATOM 952 C CA . PRO A 1 119 ? -17.707 6.042 37.493 1.00 49.38 119 PRO A CA 1
ATOM 953 C C . PRO A 1 119 ? -16.366 5.415 37.882 1.00 49.38 119 PRO A C 1
ATOM 955 O O . PRO A 1 119 ? -15.403 6.133 38.160 1.00 49.38 119 PRO A O 1
ATOM 958 N N . ASN A 1 120 ? -16.346 4.095 38.043 1.00 50.31 120 ASN A N 1
ATOM 959 C CA . ASN A 1 120 ? -15.177 3.350 38.491 1.00 50.31 120 ASN A CA 1
ATOM 960 C C . ASN A 1 120 ? -14.004 3.622 37.535 1.00 50.31 120 ASN A C 1
ATOM 962 O O . ASN A 1 120 ? -13.886 2.988 36.492 1.00 50.31 120 ASN A O 1
ATOM 966 N N . ALA A 1 121 ? -13.111 4.545 37.898 1.00 52.56 121 ALA A N 1
ATOM 967 C CA . ALA A 1 121 ? -11.909 4.848 37.120 1.00 52.56 121 ALA A CA 1
ATOM 968 C C . ALA A 1 121 ? -10.994 3.614 36.964 1.00 52.56 121 ALA A C 1
ATOM 970 O O . ALA A 1 121 ? -10.209 3.538 36.023 1.00 52.56 121 ALA A O 1
ATOM 971 N N . GLU A 1 122 ? -11.125 2.627 37.858 1.00 53.41 122 GLU A N 1
ATOM 972 C CA . GLU A 1 122 ? -10.480 1.315 37.739 1.00 53.41 122 GLU A CA 1
ATOM 973 C C . GLU A 1 122 ? -11.094 0.430 36.643 1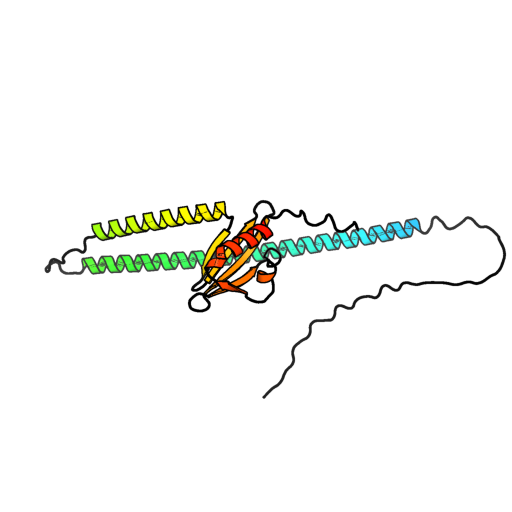.00 53.41 122 GLU A C 1
ATOM 975 O O . GLU A 1 122 ? -10.343 -0.275 35.974 1.00 53.41 122 GLU A O 1
ATOM 980 N N . GLU A 1 123 ? -12.413 0.475 36.401 1.00 51.94 123 GLU A N 1
ATOM 981 C CA . GLU A 1 123 ? -13.036 -0.272 35.291 1.00 51.94 123 GLU A CA 1
ATOM 982 C C . GLU A 1 123 ? -12.645 0.332 33.939 1.00 51.94 123 GLU A C 1
ATOM 984 O O . GLU A 1 123 ? -12.275 -0.410 33.027 1.00 51.94 123 GLU A O 1
ATOM 989 N N . ASP A 1 124 ? -12.622 1.666 33.837 1.00 55.06 124 ASP A N 1
ATOM 990 C CA . ASP A 1 124 ? -12.194 2.357 32.617 1.00 55.06 124 ASP A CA 1
ATOM 991 C C . ASP A 1 124 ? -10.703 2.098 32.320 1.00 55.06 124 ASP A C 1
ATOM 993 O O . ASP A 1 124 ? -10.344 1.760 31.188 1.00 55.06 124 ASP A O 1
ATOM 997 N N . ALA A 1 125 ? -9.825 2.146 33.330 1.00 58.50 125 ALA A N 1
ATOM 998 C CA . ALA A 1 125 ? -8.404 1.825 33.165 1.00 58.50 125 ALA A CA 1
ATOM 999 C C . ALA A 1 125 ? -8.170 0.359 32.756 1.00 58.50 125 ALA A C 1
ATOM 1001 O O . ALA A 1 125 ? -7.353 0.097 31.869 1.00 58.50 125 ALA A O 1
ATOM 1002 N N . LEU A 1 126 ? -8.926 -0.590 33.329 1.00 60.31 126 LEU A N 1
ATOM 1003 C CA . LEU A 1 126 ? -8.881 -1.996 32.913 1.00 60.31 126 LEU A CA 1
ATOM 1004 C C . LEU A 1 126 ? -9.355 -2.179 31.468 1.00 60.31 126 LEU A C 1
ATOM 1006 O O . LEU A 1 126 ? -8.744 -2.950 30.727 1.00 60.31 126 LEU A O 1
ATOM 1010 N N . THR A 1 127 ? -10.407 -1.473 31.039 1.00 71.44 127 THR A N 1
ATOM 1011 C CA . THR A 1 127 ? -10.866 -1.545 29.642 1.00 71.44 127 THR A CA 1
ATOM 1012 C C . THR A 1 127 ? -9.862 -0.948 28.663 1.00 71.44 127 THR A C 1
ATOM 1014 O O . THR A 1 127 ? -9.653 -1.532 27.601 1.00 71.44 127 THR A O 1
ATOM 1017 N N . VAL A 1 128 ? -9.179 0.146 29.015 1.00 76.00 128 VAL A N 1
ATOM 1018 C CA . VAL A 1 128 ? -8.110 0.720 28.181 1.00 76.00 128 VAL A CA 1
ATOM 1019 C C . VAL A 1 128 ? -6.914 -0.227 28.102 1.00 76.00 128 VAL A C 1
ATOM 1021 O O . VAL A 1 128 ? -6.382 -0.440 27.016 1.00 76.00 128 VAL A O 1
ATOM 1024 N N . GLU A 1 129 ? -6.513 -0.858 29.208 1.00 77.81 129 GLU A N 1
ATOM 1025 C CA . GLU A 1 129 ? -5.412 -1.827 29.208 1.00 77.81 129 GLU A CA 1
ATOM 1026 C C . GLU A 1 129 ? -5.757 -3.084 28.388 1.00 77.81 129 GLU A C 1
ATOM 1028 O O . GLU A 1 129 ? -4.928 -3.591 27.629 1.00 77.81 129 GLU A O 1
ATOM 1033 N N . GLN A 1 130 ? -6.997 -3.574 28.481 1.00 76.38 130 GLN A N 1
ATOM 1034 C CA . GLN A 1 130 ? -7.487 -4.688 27.663 1.00 76.38 130 GLN A CA 1
ATOM 1035 C C . GLN A 1 130 ? -7.566 -4.322 26.175 1.00 76.38 130 GLN A C 1
ATOM 1037 O O . GLN A 1 130 ? -7.173 -5.124 25.323 1.00 76.38 130 GLN A O 1
ATOM 1042 N N . GLN A 1 131 ? -8.018 -3.110 25.844 1.00 77.81 131 GLN A N 1
ATOM 1043 C CA . GLN A 1 131 ? -8.013 -2.603 24.471 1.00 77.81 131 GLN A CA 1
ATOM 1044 C C . GLN A 1 131 ? -6.588 -2.450 23.938 1.00 77.81 131 GLN A C 1
ATOM 1046 O O . GLN A 1 131 ? -6.314 -2.902 22.830 1.00 77.81 131 GLN A O 1
ATOM 1051 N N . ALA A 1 132 ? -5.662 -1.907 24.729 1.00 81.12 132 ALA A N 1
ATOM 1052 C CA . ALA A 1 132 ? -4.259 -1.766 24.350 1.00 81.12 132 ALA A CA 1
ATOM 1053 C C . ALA A 1 132 ? -3.607 -3.129 24.073 1.00 81.12 132 ALA A C 1
ATOM 1055 O O . ALA A 1 132 ? -2.971 -3.297 23.036 1.00 81.12 132 ALA A O 1
ATOM 1056 N N . LYS A 1 133 ? -3.842 -4.131 24.933 1.00 86.25 133 LYS A N 1
ATOM 1057 C CA . LYS A 1 133 ? -3.383 -5.515 24.704 1.00 86.25 133 LYS A CA 1
ATOM 1058 C C . LYS A 1 133 ? -3.985 -6.122 23.437 1.00 86.25 133 LYS A C 1
ATOM 1060 O O . LYS A 1 133 ? -3.294 -6.826 22.707 1.00 86.25 133 LYS A O 1
ATOM 1065 N N . THR A 1 134 ? -5.255 -5.834 23.157 1.00 84.50 134 THR A N 1
ATOM 1066 C CA . THR A 1 134 ? -5.933 -6.315 21.944 1.00 84.50 134 THR A CA 1
ATOM 1067 C C . THR A 1 134 ? -5.347 -5.673 20.688 1.00 84.50 134 THR A C 1
ATOM 1069 O O . THR A 1 134 ? -5.044 -6.384 19.734 1.00 84.50 134 THR A O 1
ATOM 1072 N N . ILE A 1 135 ? -5.130 -4.354 20.698 1.00 83.75 135 ILE A N 1
ATOM 1073 C CA . ILE A 1 135 ? -4.501 -3.618 19.593 1.00 83.75 135 ILE A CA 1
ATOM 1074 C C . ILE A 1 135 ? -3.082 -4.132 19.361 1.00 83.75 135 ILE A C 1
ATOM 1076 O O . ILE A 1 135 ? -2.725 -4.428 18.226 1.00 83.75 135 ILE A O 1
ATOM 1080 N N . GLN A 1 136 ? -2.297 -4.296 20.427 1.00 86.88 136 GLN A N 1
ATOM 1081 C CA . GLN A 1 136 ? -0.941 -4.824 20.334 1.00 86.88 136 GLN A CA 1
ATOM 1082 C C . GLN A 1 136 ? -0.935 -6.234 19.727 1.00 86.88 136 GLN A C 1
ATOM 1084 O O . GLN A 1 136 ? -0.201 -6.491 18.780 1.00 86.88 136 GLN A O 1
ATOM 1089 N N . SER A 1 137 ? -1.802 -7.130 20.206 1.00 88.00 137 SER A N 1
ATOM 1090 C CA . SER A 1 137 ? -1.912 -8.488 19.663 1.00 88.00 137 SER A CA 1
ATOM 1091 C C . SER A 1 137 ? -2.336 -8.498 18.189 1.00 88.00 137 SER A C 1
ATOM 1093 O O . SER A 1 137 ? -1.815 -9.286 17.400 1.00 88.00 137 SER A O 1
ATOM 1095 N N . GLN A 1 138 ? -3.247 -7.606 17.790 1.00 83.81 138 GLN A N 1
ATOM 1096 C CA . GLN A 1 138 ? -3.638 -7.447 16.388 1.00 83.81 138 GLN A CA 1
ATOM 1097 C C . GLN A 1 138 ? -2.484 -6.915 15.532 1.00 83.81 138 GLN A C 1
ATOM 1099 O O . GLN A 1 138 ? -2.270 -7.422 14.437 1.00 83.81 138 GLN A O 1
ATOM 1104 N N . GLN A 1 139 ? -1.713 -5.945 16.027 1.00 85.50 139 GLN A N 1
ATOM 1105 C CA . GLN A 1 139 ? -0.536 -5.414 15.335 1.00 85.50 139 GLN A CA 1
ATOM 1106 C C . GLN A 1 139 ? 0.557 -6.475 15.166 1.00 85.50 139 GLN A C 1
ATOM 1108 O O . GLN A 1 139 ? 1.119 -6.600 14.081 1.00 85.50 139 GLN A O 1
ATOM 1113 N N . GLU A 1 140 ? 0.819 -7.277 16.200 1.00 89.56 140 GLU A N 1
ATOM 1114 C CA . GLU A 1 140 ? 1.756 -8.405 16.135 1.00 89.56 140 GLU A CA 1
ATOM 1115 C C . GLU A 1 140 ? 1.303 -9.444 15.098 1.00 89.56 140 GLU A C 1
ATOM 1117 O O . GLU A 1 140 ? 2.109 -9.925 14.302 1.00 89.56 140 GLU A O 1
ATOM 1122 N N . MET A 1 141 ? 0.002 -9.750 15.056 1.00 88.56 141 MET A N 1
ATOM 1123 C CA . MET A 1 141 ? -0.572 -10.660 14.064 1.00 88.56 141 MET A CA 1
ATOM 1124 C C . MET A 1 141 ? -0.454 -10.108 12.638 1.00 88.56 141 MET A C 1
ATOM 1126 O O . MET A 1 141 ? -0.073 -10.847 11.732 1.00 88.56 141 MET A O 1
ATOM 1130 N N . ILE A 1 142 ? -0.758 -8.823 12.435 1.00 87.44 142 ILE A N 1
ATOM 1131 C CA . ILE A 1 142 ? -0.623 -8.160 11.132 1.00 87.44 142 ILE A CA 1
ATOM 1132 C C . ILE A 1 142 ? 0.837 -8.214 10.686 1.00 87.44 142 ILE A C 1
ATOM 1134 O O . ILE A 1 142 ? 1.113 -8.735 9.612 1.00 87.44 142 ILE A O 1
ATOM 1138 N N . SER A 1 143 ? 1.771 -7.795 11.542 1.00 87.81 143 SER A N 1
ATOM 1139 C CA . SER A 1 143 ? 3.206 -7.813 11.239 1.00 87.81 143 SER A CA 1
ATOM 1140 C C . SER A 1 143 ? 3.717 -9.219 10.900 1.00 87.81 143 SER A C 1
ATOM 1142 O O . SER A 1 143 ? 4.512 -9.390 9.975 1.00 87.81 143 SER A O 1
ATOM 1144 N N . TYR A 1 144 ? 3.220 -10.253 11.587 1.00 90.50 144 TYR A N 1
ATOM 1145 C CA . TYR A 1 144 ? 3.533 -11.642 11.254 1.00 90.50 144 TYR A CA 1
ATOM 1146 C C . TYR A 1 144 ? 3.068 -12.024 9.839 1.00 90.50 144 TYR A C 1
ATOM 1148 O O . TYR A 1 144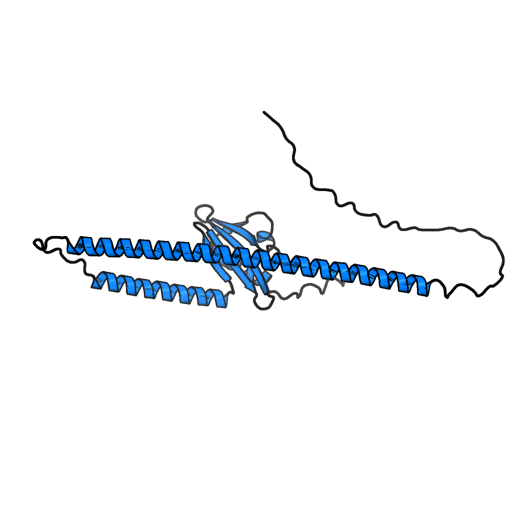 ? 3.840 -12.611 9.077 1.00 90.50 144 TYR A O 1
ATOM 1156 N N . PHE A 1 145 ? 1.834 -11.676 9.459 1.00 88.56 145 PHE A N 1
ATOM 1157 C CA . PHE A 1 145 ? 1.320 -11.958 8.115 1.00 88.56 145 PHE A CA 1
ATOM 1158 C C . PHE A 1 145 ? 2.004 -11.128 7.030 1.00 88.56 145 PHE A C 1
ATOM 1160 O O . PHE A 1 145 ? 2.253 -11.655 5.943 1.00 88.56 145 PHE A O 1
ATOM 1167 N N . GLU A 1 146 ? 2.355 -9.878 7.326 1.00 90.19 146 GLU A N 1
ATOM 1168 C CA . GLU A 1 146 ? 3.128 -9.019 6.429 1.00 90.19 146 GLU A CA 1
ATOM 1169 C C . GLU A 1 146 ? 4.488 -9.638 6.121 1.00 90.19 146 GLU A C 1
ATOM 1171 O O . GLU A 1 146 ? 4.851 -9.739 4.954 1.00 90.19 146 GLU A O 1
ATOM 1176 N N . MET A 1 147 ? 5.205 -10.148 7.128 1.00 88.06 147 MET A N 1
ATOM 1177 C CA . MET A 1 147 ? 6.468 -10.858 6.899 1.00 88.06 147 MET A CA 1
ATOM 1178 C C . MET A 1 147 ? 6.277 -12.167 6.125 1.00 88.06 147 MET A C 1
ATOM 1180 O O . MET A 1 147 ? 7.079 -12.483 5.252 1.00 88.06 147 MET A O 1
ATOM 1184 N N . LEU A 1 148 ? 5.231 -12.941 6.434 1.00 88.38 148 LEU A N 1
ATOM 1185 C CA . LEU A 1 148 ? 5.000 -14.249 5.811 1.00 88.38 148 LEU A CA 1
ATOM 1186 C C . LEU A 1 148 ? 4.637 -14.134 4.325 1.00 88.38 148 LEU A C 1
ATOM 1188 O O . LEU A 1 148 ? 5.048 -14.960 3.514 1.00 88.38 148 LEU A O 1
ATOM 1192 N N . THR A 1 149 ? 3.826 -13.138 3.981 1.00 86.75 149 THR A N 1
ATOM 1193 C CA . THR A 1 149 ? 3.272 -12.962 2.629 1.00 86.75 149 THR A CA 1
ATOM 1194 C C . THR A 1 149 ? 3.955 -11.849 1.847 1.00 86.75 149 THR A C 1
ATOM 1196 O O . THR A 1 149 ? 3.621 -11.630 0.686 1.00 86.75 149 THR A O 1
ATOM 1199 N N . SER A 1 150 ? 4.874 -11.114 2.480 1.00 91.19 150 SER A N 1
ATOM 1200 C CA . SER A 1 150 ? 5.459 -9.874 1.956 1.00 91.19 150 SER A CA 1
ATOM 1201 C C . SER A 1 150 ? 4.402 -8.892 1.427 1.00 91.19 150 SER A C 1
ATOM 1203 O O . SER A 1 150 ? 4.625 -8.184 0.445 1.00 91.19 150 SER A O 1
ATOM 1205 N N . THR A 1 151 ? 3.218 -8.896 2.051 1.00 93.00 151 THR A N 1
ATOM 1206 C CA . THR A 1 151 ? 2.049 -8.110 1.645 1.00 93.00 151 THR A CA 1
ATOM 1207 C C . THR A 1 151 ? 1.596 -7.220 2.793 1.00 93.00 151 THR A C 1
ATOM 1209 O O . THR A 1 151 ? 1.175 -7.722 3.829 1.00 93.00 151 THR A O 1
ATOM 1212 N N . THR A 1 152 ? 1.631 -5.907 2.588 1.00 93.75 152 THR A N 1
ATOM 1213 C CA . THR A 1 152 ? 1.132 -4.883 3.516 1.00 93.75 152 THR A CA 1
ATOM 1214 C C . THR A 1 152 ? -0.277 -4.457 3.118 1.00 93.75 152 THR A C 1
ATOM 1216 O O . THR A 1 152 ? -0.560 -4.275 1.930 1.00 93.75 152 THR A O 1
ATOM 1219 N N . LEU A 1 153 ? -1.154 -4.281 4.108 1.00 92.19 153 LEU A N 1
ATOM 1220 C CA . LEU A 1 153 ? -2.543 -3.862 3.913 1.00 92.19 153 LEU A CA 1
ATOM 1221 C C . LEU A 1 153 ? -2.778 -2.487 4.543 1.00 92.19 153 LEU A C 1
ATOM 1223 O O . LEU A 1 153 ? -2.580 -2.303 5.741 1.00 92.19 153 LEU A O 1
ATOM 1227 N N . GLU A 1 154 ? -3.265 -1.537 3.753 1.00 92.00 154 GLU A N 1
ATOM 1228 C CA . GLU A 1 154 ? -3.656 -0.205 4.209 1.00 92.00 154 GLU A CA 1
ATOM 1229 C C . GLU A 1 154 ? -5.165 -0.024 4.001 1.00 92.00 154 GLU A C 1
ATOM 1231 O O . GLU A 1 154 ? -5.683 -0.183 2.897 1.00 92.00 154 GLU A O 1
ATOM 1236 N N . ILE A 1 155 ? -5.900 0.269 5.075 1.00 88.44 155 ILE A N 1
ATOM 1237 C CA . ILE A 1 155 ? -7.350 0.481 4.999 1.00 88.44 155 ILE A CA 1
ATOM 1238 C C . ILE A 1 155 ? -7.604 1.935 4.591 1.00 88.44 155 ILE A C 1
ATOM 1240 O O . ILE A 1 155 ? -7.265 2.857 5.331 1.00 88.44 155 ILE A O 1
ATOM 1244 N N . CYS A 1 156 ? -8.239 2.134 3.438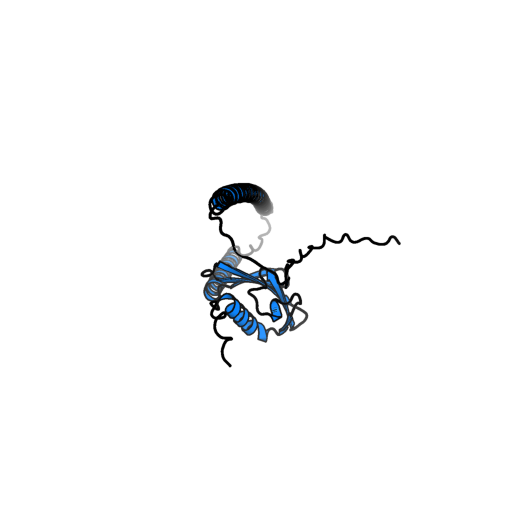 1.00 85.19 156 CYS A N 1
ATOM 1245 C CA . CYS A 1 156 ? -8.617 3.441 2.906 1.00 85.19 156 CYS A CA 1
ATOM 1246 C C . CYS A 1 156 ? -10.144 3.527 2.793 1.00 85.19 156 CYS A C 1
ATOM 1248 O O . CYS A 1 156 ? -10.712 3.044 1.816 1.00 85.19 156 CYS A O 1
ATOM 1250 N N . ASP A 1 157 ? -10.811 4.142 3.773 1.00 82.25 157 ASP A N 1
ATOM 1251 C CA . ASP A 1 157 ? -12.273 4.310 3.862 1.00 82.25 157 ASP A CA 1
ATOM 1252 C C . ASP A 1 157 ? -13.087 3.025 3.586 1.00 82.25 157 ASP A C 1
ATOM 1254 O O . ASP A 1 157 ? -13.415 2.280 4.507 1.00 82.25 157 ASP A O 1
ATOM 1258 N N . ASN A 1 158 ? -13.417 2.764 2.314 1.00 83.56 158 ASN A N 1
ATOM 1259 C CA . ASN A 1 158 ? -14.211 1.624 1.830 1.00 83.56 158 ASN A CA 1
ATOM 1260 C C . ASN A 1 158 ? -13.412 0.656 0.935 1.00 83.56 158 ASN A C 1
ATOM 1262 O O . ASN A 1 158 ? -13.988 -0.142 0.186 1.00 83.56 158 ASN A O 1
ATOM 1266 N N . ALA A 1 159 ? -12.089 0.747 0.982 1.00 90.56 159 ALA A N 1
ATOM 1267 C CA . ALA A 1 159 ? -11.167 -0.051 0.202 1.00 90.56 159 ALA A CA 1
ATOM 1268 C C . ALA A 1 159 ? -9.955 -0.475 1.038 1.00 90.56 159 ALA A C 1
ATOM 1270 O O . ALA A 1 159 ? -9.671 0.076 2.100 1.00 90.56 159 ALA A O 1
ATOM 1271 N N . VAL A 1 160 ? -9.245 -1.476 0.537 1.00 93.06 160 VAL A N 1
ATOM 1272 C CA . VAL A 1 160 ? -7.985 -1.962 1.084 1.00 93.06 160 VAL A CA 1
ATOM 1273 C C . VAL A 1 160 ? -6.940 -1.852 -0.011 1.00 93.06 160 VAL A C 1
ATOM 1275 O O . VAL A 1 160 ? -7.074 -2.461 -1.073 1.00 93.06 160 VAL A O 1
ATOM 1278 N N . ASP A 1 161 ? -5.917 -1.057 0.252 1.00 95.00 161 ASP A N 1
ATOM 1279 C CA . ASP A 1 161 ? -4.722 -0.954 -0.562 1.00 95.00 161 ASP A CA 1
ATOM 1280 C C . ASP A 1 161 ? -3.765 -2.078 -0.158 1.00 95.00 161 ASP A C 1
ATOM 1282 O O . ASP A 1 161 ? -3.275 -2.135 0.968 1.00 95.00 161 ASP A O 1
ATOM 1286 N N . CYS A 1 162 ? -3.497 -2.980 -1.091 1.00 94.75 162 CYS A N 1
ATOM 1287 C CA . CYS A 1 162 ? -2.586 -4.099 -0.932 1.00 94.75 162 CYS A CA 1
ATOM 1288 C C . CYS A 1 162 ? -1.260 -3.757 -1.616 1.00 94.75 162 CYS A C 1
ATOM 1290 O O . CYS A 1 162 ? -1.231 -3.479 -2.818 1.00 94.75 162 CYS A O 1
ATOM 1292 N N . THR A 1 163 ? -0.161 -3.802 -0.869 1.00 95.81 163 THR A N 1
ATOM 1293 C CA . THR A 1 163 ? 1.193 -3.621 -1.405 1.00 95.81 163 THR A CA 1
ATOM 1294 C C . THR A 1 163 ? 1.971 -4.911 -1.229 1.00 95.81 163 THR A C 1
ATOM 1296 O O . THR A 1 163 ? 2.171 -5.342 -0.101 1.00 95.81 163 THR A O 1
ATOM 1299 N N . VAL A 1 164 ? 2.420 -5.512 -2.326 1.00 94.81 164 VAL A N 1
ATOM 1300 C CA . VAL A 1 164 ? 3.253 -6.721 -2.313 1.00 94.81 164 VAL A CA 1
ATOM 1301 C C . VAL A 1 164 ? 4.676 -6.328 -2.664 1.00 94.81 164 VAL A C 1
ATOM 1303 O O . VAL A 1 164 ? 4.891 -5.618 -3.648 1.00 94.81 164 VAL A O 1
ATOM 1306 N N . ILE A 1 165 ? 5.643 -6.771 -1.865 1.00 93.56 165 ILE A N 1
ATOM 1307 C CA . ILE A 1 165 ? 7.058 -6.433 -2.019 1.00 93.56 165 ILE A CA 1
ATOM 1308 C C . ILE A 1 165 ? 7.861 -7.721 -2.180 1.00 93.56 165 ILE A C 1
ATOM 1310 O O . ILE A 1 165 ? 7.776 -8.616 -1.352 1.00 93.56 165 ILE A O 1
ATOM 1314 N N . ASN A 1 166 ? 8.687 -7.801 -3.217 1.00 91.94 166 ASN A N 1
ATOM 1315 C CA . ASN A 1 166 ? 9.746 -8.796 -3.307 1.00 91.94 166 ASN A CA 1
ATOM 1316 C C . ASN A 1 166 ? 11.070 -8.113 -2.933 1.00 91.94 166 ASN A C 1
ATOM 1318 O O . ASN A 1 166 ? 11.621 -7.319 -3.700 1.00 91.94 166 ASN A O 1
ATOM 1322 N N . HIS A 1 167 ? 11.570 -8.400 -1.728 1.00 85.94 167 HIS A N 1
ATOM 1323 C CA . HIS A 1 167 ? 12.812 -7.815 -1.217 1.00 85.94 167 HIS A CA 1
ATOM 1324 C C . HIS A 1 167 ? 14.068 -8.321 -1.939 1.00 85.94 167 HIS A C 1
ATOM 1326 O O . HIS A 1 167 ? 15.065 -7.597 -1.972 1.00 85.94 167 HIS A O 1
ATOM 1332 N N . GLU A 1 168 ? 14.028 -9.524 -2.516 1.00 87.50 168 GLU A N 1
ATOM 1333 C CA . GLU A 1 168 ? 15.163 -10.132 -3.219 1.00 87.50 168 GLU A CA 1
ATOM 1334 C C . GLU A 1 168 ? 15.413 -9.417 -4.549 1.00 87.50 168 GLU A C 1
ATOM 1336 O O . GLU A 1 168 ? 16.530 -8.979 -4.829 1.00 87.50 168 GLU A O 1
ATOM 1341 N N . GLU A 1 169 ? 14.347 -9.194 -5.317 1.00 86.69 169 GLU A N 1
ATOM 1342 C CA . GLU A 1 169 ? 14.409 -8.536 -6.628 1.00 86.69 169 GLU A CA 1
ATOM 1343 C C . GLU A 1 169 ? 14.183 -7.016 -6.565 1.00 86.69 169 GLU A C 1
ATOM 1345 O O . GLU A 1 169 ? 14.285 -6.317 -7.574 1.00 86.69 169 GLU A O 1
ATOM 1350 N N . LYS A 1 170 ? 13.907 -6.473 -5.370 1.00 87.94 170 LYS A N 1
ATOM 1351 C CA . LYS A 1 170 ? 13.564 -5.056 -5.134 1.00 87.94 170 LYS A CA 1
ATOM 1352 C C . LYS A 1 170 ? 12.364 -4.593 -5.970 1.00 87.94 170 LYS A C 1
ATOM 1354 O O . LYS A 1 170 ? 12.326 -3.456 -6.447 1.00 87.94 170 LYS A O 1
ATOM 1359 N N . LEU A 1 171 ? 11.381 -5.474 -6.131 1.00 90.25 171 LEU A N 1
ATOM 1360 C CA . LEU A 1 171 ? 10.134 -5.199 -6.837 1.00 90.25 171 LEU A CA 1
ATOM 1361 C C . LEU A 1 171 ? 9.021 -4.893 -5.841 1.00 90.25 171 LEU A C 1
ATOM 1363 O O . LEU A 1 171 ? 8.981 -5.435 -4.739 1.00 90.25 171 LEU A O 1
ATOM 1367 N N . ALA A 1 172 ? 8.088 -4.040 -6.244 1.00 92.81 172 ALA A N 1
ATOM 1368 C CA . ALA A 1 172 ? 6.871 -3.793 -5.488 1.00 92.81 172 ALA A CA 1
ATOM 1369 C C . ALA A 1 172 ? 5.706 -3.570 -6.448 1.00 92.81 172 ALA A C 1
ATOM 1371 O O . ALA A 1 172 ? 5.869 -2.879 -7.456 1.00 92.81 172 ALA A O 1
ATOM 1372 N N . ALA A 1 173 ? 4.535 -4.100 -6.116 1.00 94.19 173 ALA A N 1
ATOM 1373 C CA . ALA A 1 173 ? 3.293 -3.848 -6.833 1.00 94.19 173 ALA A CA 1
ATOM 1374 C C . ALA A 1 173 ? 2.199 -3.433 -5.852 1.00 94.19 173 ALA A C 1
ATOM 1376 O O . ALA A 1 173 ? 2.134 -3.942 -4.731 1.00 94.19 173 ALA A O 1
ATOM 1377 N N . LYS A 1 174 ? 1.343 -2.496 -6.271 1.00 95.12 174 LYS A N 1
ATOM 1378 C CA . LYS A 1 174 ? 0.240 -1.995 -5.446 1.00 95.12 174 LYS A CA 1
ATOM 1379 C C . LYS A 1 174 ? -1.077 -2.136 -6.193 1.00 95.12 174 LYS A C 1
ATOM 1381 O O . LYS A 1 174 ? -1.182 -1.709 -7.344 1.00 95.12 174 LYS A O 1
ATOM 1386 N N . PHE A 1 175 ? -2.083 -2.688 -5.528 1.00 94.81 175 PHE A N 1
ATOM 1387 C CA . PHE A 1 175 ? -3.442 -2.815 -6.045 1.00 94.81 175 PHE A CA 1
ATOM 1388 C C . PHE A 1 175 ? -4.463 -2.541 -4.941 1.00 94.81 175 PHE A C 1
ATOM 1390 O O . PHE A 1 175 ? -4.162 -2.662 -3.759 1.00 94.81 175 PHE A O 1
ATOM 1397 N N . ARG A 1 176 ? -5.673 -2.147 -5.321 1.00 94.31 176 ARG A N 1
ATOM 1398 C CA . ARG A 1 176 ? -6.773 -1.813 -4.420 1.00 94.31 176 ARG A CA 1
ATOM 1399 C C . ARG A 1 176 ? -7.882 -2.836 -4.550 1.00 94.31 176 ARG A C 1
ATOM 1401 O O . ARG A 1 176 ? -8.276 -3.173 -5.662 1.00 94.31 176 ARG A O 1
ATOM 1408 N N . ILE A 1 177 ? -8.427 -3.268 -3.420 1.00 94.38 177 ILE A N 1
ATOM 1409 C CA . ILE A 1 177 ? -9.675 -4.022 -3.343 1.00 94.38 177 ILE A CA 1
ATOM 1410 C C . ILE A 1 177 ? -10.724 -3.118 -2.704 1.00 94.38 177 ILE A C 1
ATOM 1412 O O . ILE A 1 177 ? -10.581 -2.706 -1.559 1.00 94.38 177 ILE A O 1
ATOM 1416 N N . SER A 1 178 ? -11.797 -2.817 -3.422 1.00 93.12 178 SER A N 1
ATOM 1417 C CA . SER A 1 178 ? -12.927 -2.034 -2.914 1.00 93.12 178 SER A CA 1
ATOM 1418 C C . SER A 1 178 ? -14.206 -2.858 -2.930 1.00 93.12 178 SER A C 1
ATOM 1420 O O . SER A 1 178 ? -14.335 -3.820 -3.685 1.00 93.12 178 SER A O 1
ATOM 1422 N N . LYS A 1 179 ? -15.164 -2.506 -2.074 1.00 90.56 179 LYS A N 1
ATOM 1423 C CA . LYS A 1 179 ? -16.471 -3.165 -2.061 1.00 90.56 179 LYS A CA 1
ATOM 1424 C C . LYS A 1 179 ? -17.380 -2.551 -3.128 1.00 90.56 179 LYS A C 1
ATOM 1426 O O . LYS A 1 179 ? -17.649 -1.352 -3.075 1.00 90.56 179 LYS A O 1
ATOM 1431 N N . ASN A 1 180 ? -17.898 -3.369 -4.043 1.00 84.19 180 ASN A N 1
ATOM 1432 C CA . ASN A 1 180 ? -18.895 -2.959 -5.029 1.00 84.19 180 ASN A CA 1
ATOM 1433 C C . ASN A 1 180 ? -20.217 -3.691 -4.745 1.00 84.19 180 ASN A C 1
ATOM 1435 O O . ASN A 1 180 ? -20.426 -4.815 -5.169 1.00 84.19 180 ASN A O 1
ATOM 1439 N N . GLY A 1 181 ? -21.118 -3.100 -3.959 1.00 77.62 181 GLY A N 1
ATOM 1440 C CA . GLY A 1 181 ? -22.386 -3.759 -3.608 1.00 77.62 181 GLY A CA 1
ATOM 1441 C C . GLY A 1 181 ? -22.279 -4.731 -2.424 1.00 77.62 181 GLY A C 1
ATOM 1442 O O . GLY A 1 181 ? -21.492 -4.505 -1.507 1.00 77.62 181 GLY A O 1
ATOM 1443 N N . LYS A 1 182 ? -23.150 -5.751 -2.347 1.00 73.38 182 LYS A N 1
ATOM 1444 C CA . LYS A 1 182 ? -23.274 -6.597 -1.138 1.00 73.38 182 LYS A CA 1
ATOM 1445 C C . LYS A 1 182 ? -22.163 -7.640 -1.009 1.00 73.38 182 LYS A C 1
ATOM 1447 O O . LYS A 1 182 ? -21.584 -7.718 0.076 1.00 73.38 182 LYS A O 1
ATOM 1452 N N . ASP A 1 183 ? -21.852 -8.342 -2.098 1.00 78.75 183 ASP A N 1
ATOM 1453 C CA . ASP A 1 183 ? -20.971 -9.521 -2.096 1.00 78.75 183 ASP A CA 1
ATOM 1454 C C . ASP A 1 183 ? -19.857 -9.476 -3.160 1.00 78.75 183 ASP A C 1
ATOM 1456 O O . ASP A 1 183 ? -18.972 -10.335 -3.162 1.00 78.75 183 ASP A O 1
ATOM 1460 N N . GLU A 1 184 ? -19.855 -8.453 -4.017 1.00 86.00 184 GLU A N 1
ATOM 1461 C CA . GLU A 1 184 ? -18.850 -8.265 -5.062 1.00 86.00 184 GLU A CA 1
ATOM 1462 C C . GLU A 1 184 ? -17.752 -7.302 -4.597 1.00 86.00 184 GLU A C 1
ATOM 1464 O O . GLU A 1 184 ? -17.977 -6.285 -3.924 1.00 86.00 184 GLU A O 1
ATOM 1469 N N . LEU A 1 185 ? -16.524 -7.657 -4.946 1.00 91.69 185 LEU A N 1
ATOM 1470 C CA . LEU A 1 185 ? -15.327 -6.867 -4.736 1.00 91.69 185 LEU A CA 1
ATOM 1471 C C . LEU A 1 185 ? -14.803 -6.404 -6.086 1.00 91.69 185 LEU A C 1
ATOM 1473 O O . LEU A 1 185 ? -14.943 -7.091 -7.094 1.00 91.69 185 LEU A O 1
ATOM 1477 N N . ARG A 1 186 ? -14.178 -5.233 -6.091 1.00 92.56 186 ARG A N 1
ATOM 1478 C CA . ARG A 1 186 ? -13.543 -4.650 -7.263 1.00 92.56 186 ARG A CA 1
ATOM 1479 C C . ARG A 1 186 ? -12.050 -4.496 -7.021 1.00 92.56 186 ARG A C 1
ATOM 1481 O O . ARG A 1 186 ? -11.656 -3.839 -6.058 1.00 92.56 186 ARG A O 1
ATOM 1488 N N . GLY A 1 187 ? -11.249 -5.080 -7.904 1.00 92.88 187 GLY A N 1
ATOM 1489 C CA . GLY A 1 187 ? -9.794 -4.977 -7.941 1.00 92.88 187 GLY A CA 1
ATOM 1490 C C . GLY A 1 187 ? -9.327 -3.947 -8.961 1.00 92.88 187 GLY A C 1
ATOM 1491 O O . GLY A 1 187 ? -9.834 -3.914 -10.080 1.00 92.88 187 GLY A O 1
ATOM 1492 N N . GLU A 1 188 ? -8.348 -3.132 -8.590 1.00 93.06 188 GLU A N 1
ATOM 1493 C CA . GLU A 1 188 ? -7.739 -2.127 -9.465 1.00 93.06 188 GLU A CA 1
ATOM 1494 C C . GLU A 1 188 ? -6.228 -2.051 -9.220 1.00 93.06 188 GLU A C 1
ATOM 1496 O O . GLU A 1 188 ? -5.787 -1.978 -8.073 1.00 93.06 188 GLU A O 1
ATOM 1501 N N . ALA A 1 189 ? -5.418 -2.050 -10.279 1.00 94.06 189 ALA A N 1
ATOM 1502 C CA . ALA A 1 189 ? -3.988 -1.788 -10.163 1.00 94.06 189 ALA A CA 1
ATOM 1503 C C . ALA A 1 189 ? -3.725 -0.303 -9.865 1.00 94.06 189 ALA A C 1
ATOM 1505 O O . ALA A 1 189 ? -4.241 0.574 -10.549 1.00 94.06 189 ALA A O 1
ATOM 1506 N N . LEU A 1 190 ? -2.879 -0.018 -8.872 1.00 92.38 190 LEU A N 1
ATOM 1507 C CA . LEU A 1 190 ? -2.505 1.349 -8.494 1.00 92.38 190 LEU A CA 1
ATOM 1508 C C . LEU A 1 190 ? -1.084 1.712 -8.937 1.00 92.38 190 LEU A C 1
ATOM 1510 O O . LEU A 1 190 ? -0.845 2.826 -9.395 1.00 92.38 190 LEU A O 1
ATOM 1514 N N . ALA A 1 191 ? -0.128 0.793 -8.780 1.00 91.19 191 ALA A N 1
ATOM 1515 C CA . ALA A 1 191 ? 1.270 1.034 -9.128 1.00 91.19 191 ALA A CA 1
ATOM 1516 C C . ALA A 1 191 ? 1.962 -0.241 -9.611 1.00 91.19 191 ALA A C 1
ATOM 1518 O O . ALA A 1 191 ? 1.707 -1.332 -9.100 1.00 91.19 191 ALA A O 1
ATOM 1519 N N . ASN A 1 192 ? 2.883 -0.070 -10.565 1.00 90.06 192 ASN A N 1
ATOM 1520 C CA . ASN A 1 192 ? 3.696 -1.140 -11.148 1.00 90.06 192 ASN A CA 1
ATOM 1521 C C . ASN A 1 192 ? 2.864 -2.325 -11.673 1.00 90.06 192 ASN A C 1
ATOM 1523 O O . ASN A 1 192 ? 3.209 -3.483 -11.455 1.00 90.06 192 ASN A O 1
ATOM 1527 N N . ALA A 1 193 ? 1.790 -2.021 -12.412 1.00 89.94 193 ALA A N 1
ATOM 1528 C CA . ALA A 1 193 ? 0.838 -2.999 -12.947 1.00 89.94 193 ALA A CA 1
ATOM 1529 C C . ALA A 1 193 ? 1.485 -4.138 -13.756 1.00 89.94 193 ALA A C 1
ATOM 1531 O O . ALA A 1 193 ? 0.964 -5.242 -13.770 1.00 89.94 193 ALA A O 1
ATOM 1532 N N . LYS A 1 194 ? 2.655 -3.906 -14.366 1.00 88.50 194 LYS A N 1
ATOM 1533 C CA . LYS A 1 194 ? 3.434 -4.936 -15.078 1.00 88.50 194 LYS A CA 1
ATOM 1534 C C . LYS A 1 194 ? 3.838 -6.150 -14.225 1.00 88.50 194 LYS A C 1
ATOM 1536 O O . LYS A 1 194 ? 4.190 -7.170 -14.797 1.00 88.50 194 LYS A O 1
ATOM 1541 N N . TYR A 1 195 ? 3.821 -6.031 -12.896 1.00 89.88 195 TYR A N 1
ATOM 1542 C CA . TYR A 1 195 ? 4.124 -7.128 -11.967 1.00 89.88 195 TYR A CA 1
ATOM 1543 C C . TYR A 1 195 ? 2.862 -7.745 -11.341 1.00 89.88 195 TYR A C 1
ATOM 1545 O O . TYR A 1 195 ? 2.949 -8.539 -10.408 1.00 89.88 195 TYR A O 1
ATOM 1553 N N . LEU A 1 196 ? 1.679 -7.361 -11.824 1.00 92.06 196 LEU A N 1
ATOM 1554 C CA . LEU A 1 196 ? 0.398 -7.937 -11.428 1.00 92.06 196 LEU A CA 1
ATOM 1555 C C . LEU A 1 196 ? -0.097 -8.916 -12.509 1.00 92.06 196 LEU A C 1
ATOM 1557 O O . LEU A 1 196 ? 0.324 -8.813 -13.663 1.00 92.06 196 LEU A O 1
ATOM 1561 N N . PRO A 1 197 ? -1.022 -9.833 -12.172 1.00 91.31 197 PRO A N 1
ATOM 1562 C CA . PRO A 1 197 ? -1.665 -10.698 -13.155 1.00 91.31 197 PRO A CA 1
ATOM 1563 C C . PRO A 1 197 ? -2.340 -9.886 -14.263 1.00 91.31 197 PRO A C 1
ATOM 1565 O O . PRO A 1 197 ? -2.927 -8.840 -13.987 1.00 91.31 197 PRO A O 1
ATOM 1568 N N . GLU A 1 198 ? -2.320 -10.383 -15.503 1.00 90.00 198 GLU A N 1
ATOM 1569 C CA . GLU A 1 198 ? -2.801 -9.647 -16.687 1.00 90.00 198 GLU A CA 1
ATOM 1570 C C . GLU A 1 198 ? -4.214 -9.072 -16.521 1.00 90.00 198 GLU A C 1
ATOM 1572 O O . GLU A 1 198 ? -4.470 -7.926 -16.885 1.00 90.00 198 GLU A O 1
ATOM 1577 N N . TYR A 1 199 ? -5.124 -9.840 -15.920 1.00 89.00 199 TYR A N 1
ATOM 1578 C CA . TYR A 1 199 ? -6.512 -9.426 -15.704 1.00 89.00 199 TYR A CA 1
ATOM 1579 C C . TYR A 1 199 ? -6.662 -8.287 -14.680 1.00 89.00 199 TYR A C 1
ATOM 1581 O O . TYR A 1 199 ? -7.683 -7.606 -14.679 1.00 89.00 199 TYR A O 1
ATOM 1589 N N . LEU A 1 200 ? -5.677 -8.096 -13.797 1.00 90.12 200 LEU A N 1
ATOM 1590 C CA . LEU A 1 200 ? -5.622 -6.999 -12.827 1.00 90.12 200 LEU A CA 1
ATOM 1591 C C . LEU A 1 200 ? -4.778 -5.829 -13.357 1.00 90.12 200 LEU A C 1
ATOM 1593 O O . LEU A 1 200 ? -5.017 -4.683 -12.989 1.00 90.12 200 LEU A O 1
ATOM 1597 N N . ALA A 1 201 ? -3.790 -6.128 -14.205 1.00 87.81 201 ALA A N 1
ATOM 1598 C CA . ALA A 1 201 ? -2.888 -5.169 -14.830 1.00 87.81 201 ALA A CA 1
ATOM 1599 C C . ALA A 1 201 ? -3.512 -4.432 -16.023 1.00 87.81 201 ALA A C 1
ATOM 1601 O O . ALA A 1 201 ? -3.099 -3.315 -16.343 1.00 87.81 201 ALA A O 1
ATOM 1602 N N . ALA A 1 202 ? -4.487 -5.046 -16.701 1.00 80.62 202 ALA A N 1
ATOM 1603 C CA . ALA A 1 202 ? -5.293 -4.371 -17.704 1.00 80.62 202 ALA A CA 1
ATOM 1604 C C . ALA A 1 202 ? -5.937 -3.136 -17.057 1.00 80.62 202 ALA A C 1
ATOM 1606 O O . ALA A 1 202 ? -6.470 -3.235 -15.960 1.00 80.62 202 ALA A O 1
ATOM 1607 N N . ASN A 1 203 ? -5.895 -1.973 -17.718 1.00 65.94 203 ASN A N 1
ATOM 1608 C CA . ASN A 1 203 ? -6.397 -0.678 -17.213 1.00 65.94 203 ASN A CA 1
ATOM 1609 C C . ASN A 1 203 ? -7.936 -0.627 -16.998 1.00 65.94 203 ASN A C 1
ATOM 1611 O O . ASN 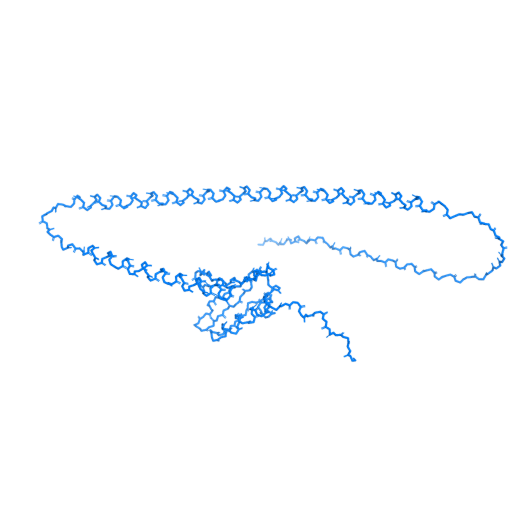A 1 203 ? -8.566 0.417 -17.164 1.00 65.94 203 ASN A O 1
ATOM 1615 N N . GLN A 1 204 ? -8.564 -1.759 -16.700 1.00 74.56 204 GLN A N 1
ATOM 1616 C CA . GLN A 1 204 ? -9.967 -1.944 -16.385 1.00 74.56 204 GLN A CA 1
ATOM 1617 C C . GLN A 1 204 ? -10.051 -2.626 -15.019 1.00 74.56 204 GLN A C 1
ATOM 1619 O O . GLN A 1 204 ? -9.347 -3.594 -14.752 1.00 74.56 204 GLN A O 1
ATOM 1624 N N . SER A 1 205 ? -10.919 -2.122 -14.146 1.00 84.50 205 SER A N 1
ATOM 1625 C CA . SER A 1 205 ? -11.159 -2.759 -12.855 1.00 84.50 205 SER A CA 1
ATOM 1626 C C . SER A 1 205 ? -11.829 -4.122 -13.040 1.00 84.50 205 SER A C 1
ATOM 1628 O O . SER A 1 205 ? -12.792 -4.221 -13.803 1.00 84.50 205 SER A O 1
ATOM 1630 N N . ILE A 1 206 ? -11.380 -5.135 -12.303 1.00 89.75 206 ILE A N 1
ATOM 1631 C CA . ILE A 1 206 ? -11.983 -6.473 -12.295 1.00 89.75 206 ILE A CA 1
ATOM 1632 C C . ILE A 1 206 ? -12.977 -6.607 -11.143 1.00 89.75 206 ILE A C 1
ATOM 1634 O O . ILE A 1 206 ? -12.711 -6.140 -10.038 1.00 89.75 206 ILE A O 1
ATOM 1638 N N . GLU A 1 207 ? -14.104 -7.269 -11.384 1.00 91.25 207 GLU A N 1
ATOM 1639 C CA . GLU A 1 207 ? -15.084 -7.615 -10.353 1.00 91.25 207 GLU A CA 1
ATOM 1640 C C . GLU A 1 207 ? -15.000 -9.109 -10.035 1.00 91.25 207 GLU A C 1
ATOM 1642 O O . GLU A 1 207 ? -14.873 -9.939 -10.937 1.00 91.25 207 GLU A O 1
ATOM 1647 N N . PHE A 1 208 ? -15.011 -9.448 -8.748 1.00 89.81 208 PHE A N 1
ATOM 1648 C CA . PHE A 1 208 ? -14.839 -10.814 -8.264 1.00 89.81 208 PHE A CA 1
ATOM 1649 C C . PHE A 1 208 ? -15.527 -11.024 -6.911 1.00 89.81 208 PHE A C 1
ATOM 1651 O O . PHE A 1 208 ? -15.787 -10.083 -6.159 1.00 89.81 208 PHE A O 1
ATOM 1658 N N . GLU A 1 209 ? -15.820 -12.276 -6.574 1.00 90.69 209 GLU A N 1
ATOM 1659 C CA . GLU A 1 209 ? -16.434 -12.628 -5.293 1.00 90.69 209 GLU A CA 1
ATOM 1660 C C . GLU A 1 209 ? -15.402 -12.648 -4.160 1.00 90.69 209 GLU A C 1
ATOM 1662 O O . GLU A 1 209 ? -14.237 -12.998 -4.350 1.00 90.69 209 GLU A O 1
ATOM 1667 N N . LYS A 1 210 ? -15.838 -12.396 -2.920 1.00 88.69 210 LYS A N 1
ATOM 1668 C CA . LYS A 1 210 ? -14.965 -12.488 -1.732 1.00 88.69 210 LYS A CA 1
ATOM 1669 C C . LYS A 1 210 ? -14.236 -13.837 -1.602 1.00 88.69 210 LYS A C 1
ATOM 1671 O O . LYS A 1 210 ? -13.127 -13.894 -1.070 1.00 88.69 210 LYS A O 1
ATOM 1676 N N . THR A 1 211 ? -14.842 -14.919 -2.086 1.00 89.75 211 THR A N 1
ATOM 1677 C CA . THR A 1 211 ? -14.269 -16.277 -2.109 1.00 89.75 211 THR A CA 1
ATOM 1678 C C . THR A 1 211 ? -13.017 -16.384 -2.988 1.00 89.75 211 THR A C 1
ATOM 1680 O O . THR A 1 211 ? -12.208 -17.285 -2.779 1.00 89.75 211 THR A O 1
ATOM 1683 N N . GLN A 1 212 ? -12.824 -15.454 -3.926 1.00 89.31 212 GLN A N 1
ATOM 1684 C CA . GLN A 1 212 ? -11.729 -15.442 -4.896 1.00 89.31 212 GLN A CA 1
ATOM 1685 C C . GLN A 1 212 ? -10.510 -14.626 -4.429 1.00 89.31 212 GLN A C 1
ATOM 1687 O O . GLN A 1 212 ? -9.451 -14.731 -5.046 1.00 89.31 212 GLN A O 1
ATOM 1692 N N . CYS A 1 213 ? -10.596 -13.882 -3.314 1.00 88.75 213 CYS A N 1
ATOM 1693 C CA . CYS A 1 213 ? -9.457 -13.135 -2.753 1.00 88.75 213 CYS A CA 1
ATOM 1694 C C . CYS A 1 213 ? -8.192 -13.989 -2.532 1.00 88.75 213 CYS A C 1
ATOM 1696 O O . CYS A 1 213 ? -7.107 -13.518 -2.874 1.00 88.75 213 CYS A O 1
ATOM 1698 N N . PRO A 1 214 ? -8.271 -15.221 -1.984 1.00 90.75 214 PRO A N 1
ATOM 1699 C CA . PRO A 1 214 ? -7.078 -16.046 -1.805 1.00 90.75 214 PRO A CA 1
ATOM 1700 C C . PRO A 1 214 ? -6.412 -16.415 -3.135 1.00 90.75 214 PRO A C 1
ATOM 1702 O O . PRO A 1 214 ? -5.187 -16.411 -3.224 1.00 90.75 214 PRO A O 1
ATOM 1705 N N . SER A 1 215 ? -7.209 -16.699 -4.172 1.00 91.94 215 SER A N 1
ATOM 1706 C CA . SER A 1 215 ? -6.704 -16.993 -5.518 1.00 91.94 215 SER A CA 1
ATOM 1707 C C . SER A 1 215 ? -6.037 -15.765 -6.132 1.00 91.94 215 SER A C 1
ATOM 1709 O O . SER A 1 215 ? -4.915 -15.865 -6.611 1.00 91.94 215 SER A O 1
ATOM 1711 N N . LEU A 1 216 ? -6.670 -14.593 -6.013 1.00 91.50 216 LEU A N 1
ATOM 1712 C CA . LEU A 1 216 ? -6.098 -13.323 -6.460 1.00 91.50 216 LEU A CA 1
ATOM 1713 C C . LEU A 1 216 ? -4.726 -13.063 -5.826 1.00 91.50 216 LEU A C 1
ATOM 1715 O O . LEU A 1 216 ? -3.770 -12.760 -6.532 1.00 91.50 216 LEU A O 1
ATOM 1719 N N . LEU A 1 217 ? -4.620 -13.193 -4.499 1.00 91.25 217 LEU A N 1
ATOM 1720 C CA . LEU A 1 217 ? -3.358 -12.969 -3.794 1.00 91.25 217 LEU A CA 1
ATOM 1721 C C . LEU A 1 217 ? -2.290 -13.980 -4.223 1.00 91.25 217 LEU A C 1
ATOM 1723 O O . LEU A 1 217 ? -1.136 -13.608 -4.412 1.00 91.25 217 LEU A O 1
ATOM 1727 N N . LYS A 1 218 ? -2.669 -15.247 -4.413 1.00 92.00 218 LYS A N 1
ATOM 1728 C CA . LYS A 1 218 ? -1.761 -16.284 -4.910 1.00 92.00 218 LYS A CA 1
ATOM 1729 C C . LYS A 1 218 ? -1.204 -15.928 -6.288 1.00 92.00 218 LYS A C 1
ATOM 1731 O O . LYS A 1 218 ? 0.001 -16.055 -6.485 1.00 92.00 218 LYS A O 1
ATOM 1736 N N . ASP A 1 219 ? -2.049 -15.481 -7.210 1.00 92.50 219 ASP A N 1
ATOM 1737 C CA . ASP A 1 219 ? -1.630 -15.132 -8.569 1.00 92.50 219 ASP A CA 1
ATOM 1738 C C . ASP A 1 219 ? -0.712 -13.901 -8.561 1.00 92.50 219 ASP A C 1
ATOM 1740 O O . ASP A 1 219 ? 0.320 -13.899 -9.228 1.00 92.50 219 ASP A O 1
ATOM 1744 N N . VAL A 1 220 ? -1.004 -12.897 -7.723 1.00 92.38 220 VAL A N 1
ATOM 1745 C CA . VAL A 1 220 ? -0.112 -11.741 -7.516 1.00 92.38 220 VAL A CA 1
ATOM 1746 C C . VAL A 1 220 ? 1.247 -12.173 -6.965 1.00 92.38 220 VAL A C 1
ATOM 1748 O O . VAL A 1 220 ? 2.278 -11.754 -7.485 1.00 92.38 220 VAL A O 1
ATOM 1751 N N . LEU A 1 221 ? 1.275 -13.032 -5.943 1.00 91.38 221 LEU A N 1
ATOM 1752 C CA . LEU A 1 221 ? 2.529 -13.545 -5.388 1.00 91.38 221 LEU A CA 1
ATOM 1753 C C . LEU A 1 221 ? 3.310 -14.356 -6.428 1.00 91.38 221 LEU A C 1
ATOM 1755 O O . LEU A 1 221 ? 4.528 -14.235 -6.500 1.00 91.38 221 LEU A O 1
ATOM 1759 N N . GLN A 1 222 ? 2.634 -15.133 -7.276 1.00 91.44 222 GLN A N 1
ATOM 1760 C CA . GLN A 1 222 ? 3.301 -15.829 -8.375 1.00 91.44 222 GLN A CA 1
ATOM 1761 C C . GLN A 1 222 ? 3.913 -14.861 -9.388 1.00 91.44 222 GLN A C 1
ATOM 1763 O O . GLN A 1 222 ? 5.031 -15.100 -9.818 1.00 91.44 222 GLN A O 1
ATOM 1768 N N . CYS A 1 223 ? 3.238 -13.771 -9.752 1.00 90.19 223 CYS A N 1
ATOM 1769 C CA . CYS A 1 223 ? 3.826 -12.759 -10.634 1.00 90.19 223 CYS A CA 1
ATOM 1770 C C . CYS A 1 223 ? 5.022 -12.035 -9.992 1.00 90.19 223 CYS A C 1
ATOM 1772 O O . CYS A 1 223 ? 5.967 -11.693 -10.692 1.00 90.19 223 CYS A O 1
ATOM 1774 N N . MET A 1 224 ? 4.992 -11.817 -8.675 1.00 90.06 224 MET A N 1
ATOM 1775 C CA . MET A 1 224 ? 6.021 -11.072 -7.937 1.00 90.06 224 MET A CA 1
ATOM 1776 C C . MET A 1 224 ? 7.262 -11.896 -7.567 1.00 90.06 224 MET A C 1
ATOM 1778 O O . MET A 1 224 ? 8.322 -11.313 -7.351 1.00 90.06 224 MET A O 1
ATOM 1782 N N . PHE A 1 225 ? 7.120 -13.218 -7.428 1.00 88.12 225 PHE A N 1
ATOM 1783 C CA . PHE A 1 225 ? 8.170 -14.133 -6.949 1.00 88.12 225 PHE A CA 1
ATOM 1784 C C . PHE A 1 225 ? 8.508 -15.259 -7.935 1.00 88.12 225 PHE A C 1
ATOM 1786 O O . PHE A 1 225 ? 9.297 -16.146 -7.606 1.00 88.12 225 PHE A O 1
ATOM 1793 N N . ARG A 1 226 ? 7.920 -15.271 -9.137 1.00 79.44 226 ARG A N 1
ATOM 1794 C CA . ARG A 1 226 ? 8.483 -16.066 -10.229 1.00 79.44 226 ARG A CA 1
ATOM 1795 C C . ARG A 1 226 ? 9.792 -15.401 -10.631 1.00 79.44 226 ARG A C 1
ATOM 1797 O O . ARG A 1 226 ? 9.766 -14.297 -11.164 1.00 79.44 226 ARG A O 1
ATOM 1804 N N . GLY A 1 227 ? 10.899 -16.097 -10.378 1.00 55.47 227 GLY A N 1
ATOM 1805 C CA . GLY A 1 227 ? 12.146 -15.812 -11.070 1.00 55.47 227 GLY A CA 1
ATOM 1806 C C . GLY A 1 227 ? 11.897 -15.826 -12.576 1.00 55.47 227 GLY A C 1
ATOM 1807 O O . GLY A 1 227 ? 10.954 -16.462 -13.057 1.00 55.47 227 GLY A O 1
ATOM 1808 N N . ASP A 1 228 ? 12.716 -15.075 -13.294 1.00 47.47 228 ASP A N 1
ATOM 1809 C CA . ASP A 1 228 ? 12.715 -14.921 -14.748 1.00 47.47 228 ASP A CA 1
ATOM 1810 C C . ASP A 1 228 ? 13.059 -16.242 -15.477 1.00 47.47 228 ASP A C 1
ATOM 1812 O O . ASP A 1 228 ? 14.017 -16.334 -16.236 1.00 47.47 228 ASP A O 1
ATOM 1816 N N . ASP A 1 229 ? 12.289 -17.304 -15.242 1.00 48.00 229 ASP A N 1
ATOM 1817 C CA . ASP A 1 229 ? 12.425 -18.618 -15.877 1.00 48.00 229 ASP A CA 1
ATOM 1818 C C . ASP A 1 229 ? 11.677 -18.642 -17.232 1.00 48.00 229 ASP A C 1
ATOM 1820 O O . ASP A 1 229 ? 11.086 -19.652 -17.614 1.00 48.00 229 ASP A O 1
ATOM 1824 N N . GLY A 1 230 ? 11.611 -17.501 -17.933 1.00 42.84 230 GLY A N 1
ATOM 1825 C CA . GLY A 1 230 ? 10.667 -17.260 -19.032 1.00 42.84 230 GLY A CA 1
ATOM 1826 C C . GLY A 1 230 ? 11.253 -16.830 -20.379 1.00 42.84 230 GLY A C 1
ATOM 1827 O O . GLY A 1 230 ? 10.476 -16.613 -21.307 1.00 42.84 230 GLY A O 1
ATOM 1828 N N . GLU A 1 231 ? 12.577 -16.726 -20.524 1.00 42.47 231 GLU A N 1
ATOM 1829 C CA . GLU A 1 231 ? 13.240 -16.484 -21.820 1.00 42.47 231 GLU A CA 1
ATOM 1830 C C . GLU A 1 231 ? 14.136 -17.656 -22.273 1.00 42.47 231 GLU A C 1
ATOM 1832 O O . GLU A 1 231 ? 15.193 -17.449 -22.855 1.00 42.47 231 GLU A O 1
ATOM 1837 N N . GLU A 1 232 ? 13.724 -18.911 -22.089 1.00 49.06 232 GLU A N 1
ATOM 1838 C CA . GLU A 1 232 ? 14.235 -20.026 -22.903 1.00 49.06 232 GLU A CA 1
ATOM 1839 C C . GLU A 1 232 ? 13.081 -20.978 -23.264 1.00 49.06 232 GLU A C 1
ATOM 1841 O O . GLU A 1 232 ? 12.224 -21.266 -22.441 1.00 49.06 232 GLU A O 1
ATOM 1846 N N . GLU A 1 233 ? 13.075 -21.443 -24.518 1.00 46.69 233 GLU A N 1
ATOM 1847 C CA . GLU A 1 233 ? 12.118 -22.378 -25.147 1.00 46.69 233 GLU A CA 1
ATOM 1848 C C . GLU A 1 233 ? 10.911 -21.783 -25.900 1.00 46.69 233 GLU A C 1
ATOM 1850 O O . GLU A 1 233 ? 9.743 -22.042 -25.631 1.00 46.69 233 GLU A O 1
ATOM 1855 N N . ALA A 1 234 ? 11.223 -21.096 -27.002 1.00 44.53 234 ALA A N 1
ATOM 1856 C CA . ALA A 1 234 ? 10.425 -21.192 -28.229 1.00 44.53 234 ALA A CA 1
ATOM 1857 C C . ALA A 1 234 ? 11.350 -21.294 -29.454 1.00 44.53 234 ALA A C 1
ATOM 1859 O O . ALA A 1 234 ? 11.371 -20.426 -30.328 1.00 44.53 234 ALA A O 1
ATOM 1860 N N . LYS A 1 235 ? 12.167 -22.351 -29.491 1.00 43.53 235 LYS A N 1
ATOM 1861 C CA . LYS A 1 235 ? 12.837 -22.842 -30.702 1.00 43.53 235 LYS A CA 1
ATOM 1862 C C . LYS A 1 235 ? 12.961 -24.359 -30.624 1.00 43.53 235 LYS A C 1
ATOM 1864 O O . LYS A 1 235 ? 14.016 -24.845 -30.257 1.00 43.53 235 LYS A O 1
ATOM 1869 N N . GLU A 1 236 ? 11.887 -25.059 -30.960 1.00 40.84 236 GLU A N 1
ATOM 1870 C CA . GLU A 1 236 ? 11.898 -26.343 -31.675 1.00 40.84 236 GLU A CA 1
ATOM 1871 C C . GLU A 1 236 ? 10.449 -26.823 -31.813 1.00 40.84 236 GLU A C 1
ATOM 1873 O O . GLU A 1 236 ? 9.837 -27.255 -30.844 1.00 40.84 236 GLU A O 1
ATOM 1878 N N . GLU A 1 237 ? 9.869 -26.623 -32.999 1.00 35.81 237 GLU A N 1
ATOM 1879 C CA . GLU A 1 237 ? 9.337 -27.679 -33.884 1.00 35.81 237 GLU A CA 1
ATOM 1880 C C . GLU A 1 237 ? 8.884 -27.074 -35.224 1.00 35.81 237 GLU A C 1
ATOM 1882 O O . GLU A 1 237 ? 8.205 -26.020 -35.226 1.00 35.81 237 GLU A O 1
#

Organism: NCBI:txid163516

Foldseek 3Di:
DDDDDDDDDDDDDDDDDDPDDDDDDDDDDDDDDDPDDDPPPPVVVVVVVVVVVVVVVVVVVVVVVVVVVVVVVVVVVVVVVVVVVVVVVVVVVVVVVVVVVVVVVVVVPPDPPDDDPPPPPVVVVVVVVVVVVVVVVVVVVQVVVCVVLVWHWDDDPQKIKIWHADPVVRDIWIKIWGDDPDFKIKIETDPPLVLAPPVRSPRDIDIDGPVCVVVRSVRSSCSRPPDPPDPDDPDDD

Secondary structure (DSSP, 8-state):
-------PPPP--------------------------SSHHHHHHHHHHHHHHHHHHHHHHHHHHHHHHHHHHHHHHHHHHHHHHHHHHHHHHHHHHHHHHHHHHHHHTS-TTS------HHHHHHHHHHHHHHHHHHHHHHHHHHHHHTEEEEEETTEEEEEEEETTTTEEEEEEEEEETTTEEEEEEEE-GGGS-HHHHSSS-EEEEGGGHHHHHHHHHHHHH--STTSS-----

Radius of gyration: 34.78 Å; chains: 1; bounding box: 73×56×118 Å

Sequence (237 aa):
MSSEAPVTPPSSDIVPLQQKENVASNNGGKSIGGGLKRKQTVEGAAKFWEKQYRELNALRQSQQEKMSVAMRDEFLEHEKFLNEKILALEQQLKEAKEIYERKLQKMDEVDFSQKPQQPNAEEDALTVEQQAKTIQSQQEMISYFEMLTSTTLEICDNAVDCTVINHEEKLAAKFRISKNGKDELRGEALANAKYLPEYLAANQSIEFEKTQCPSLLKDVLQCMFRGDDGEEEAKEE